Protein AF-A0A3P7IKA4-F1 (afdb_monomer_lite)

InterPro domains:
  IPR011598 Myc-type, basic helix-loop-helix (bHLH) domain [PF00010] (29-82)
  IPR011598 Myc-type, basic helix-loop-helix (bHLH) domain [PS50888] (28-81)
  IPR011598 Myc-type, basic helix-loop-helix (bHLH) domain [SM00353] (34-87)
  IPR036638 Helix-loop-helix DNA-binding domain superfamily [G3DSA:4.10.280.10] (20-116)
  IPR036638 Helix-loop-helix DNA-binding domain superfamily [SSF47459] (26-110)
  IPR052207 Max-like/E-box-binding transcription factors [PTHR15741] (5-231)

Foldseek 3Di:
DDDDDDDDDDDDDPPPPPPPPPDDPVVVVVVVVVVVVVVVVVVVVVVLVVLCVPQPPLCDPNDDDDPVSSVVSSVVVVVVVVVVVVVVVVVVVVVVVVVVVVVVVVVVVVVPPDPDDDDDPPPPPLLNVQVVVLLVVLLVVCVVPVVSVLVSQLCCCACRNPPHCNSVQADDPPDDPVSRVVSNVVSCVVRVDPVSSVVSNVVSVVVCVPPQVCVPPVVSSSVVSVVVSPDDDD

Secondary structure (DS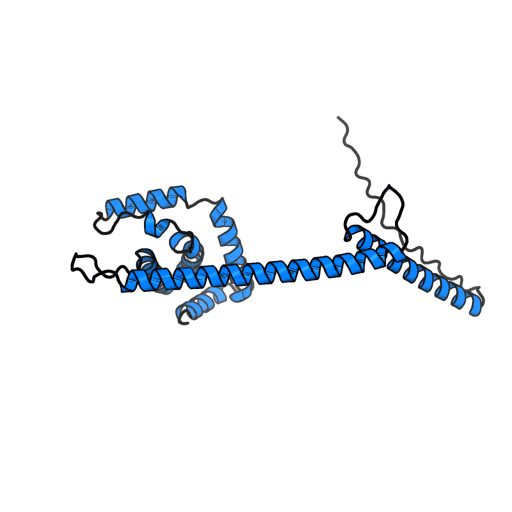SP, 8-state):
--PPP--PPPP---------TTS-HHHHHHHHHHHHHHHHHHHHHHHHHHHHHHSTT--TTSPPPPHHHHHHHHHHHHHHHHHHHHHHHHHHHHHHHHHHHHHHHHHHHHHTS------------HHHHHHHHHHHHHHHHHHH-HHHHHHHHHHHHHHTSTT--HHHHSPPTT--HHHHHHHHHHHHHHH--HHHHHHHHHHHHHHHHHHS-TTT-TTHHHHHHHHHHHSPP-

Radius of gyration: 33.09 Å; chains: 1; bounding box: 76×53×89 Å

Organism: Strongylus vulgaris (NCBI:txid40348)

pLDDT: mean 77.15, std 16.99, range [30.52, 97.75]

Sequence (234 aa):
MSAPSSVKPGRGGSRQVQADSTLHPEERKRILHLHAEQNRRSALKDGFDMLMDMIPDLHSGGVKPTNAVVLAKGAEHIRHLTALRDDQAAQRAALNEKIARLNQKISVLQSNLPSSSGTTSSKLEPRAALEAFYDRYTKESSRKDYRFWVMARLLRPIAVGENSSFAAMIAPEGSSREEVAASCSEWLNSHWRAAELRPLASTLLVHLATTAGVLTNPESLEEHVREQLNNPIA

Structure (mmCIF, N/CA/C/O backbone):
data_AF-A0A3P7IKA4-F1
#
_entry.id   AF-A0A3P7IKA4-F1
#
loop_
_atom_site.group_PDB
_atom_site.id
_atom_site.type_symbol
_atom_site.label_atom_id
_atom_site.label_alt_id
_atom_site.label_comp_id
_atom_site.label_asym_id
_atom_site.label_entity_id
_atom_site.label_seq_id
_atom_site.pdbx_PDB_ins_code
_atom_site.Cartn_x
_atom_site.Cartn_y
_atom_site.Cartn_z
_atom_site.occupancy
_atom_site.B_iso_or_equiv
_atom_site.auth_seq_id
_atom_site.auth_comp_id
_atom_site.auth_asym_id
_atom_site.auth_atom_id
_atom_site.pdbx_PDB_model_num
ATOM 1 N N . MET A 1 1 ? 46.967 15.462 9.005 1.00 40.59 1 MET A N 1
ATOM 2 C CA . MET A 1 1 ? 45.555 15.082 8.795 1.00 40.59 1 MET A CA 1
ATOM 3 C C . MET A 1 1 ? 45.097 15.818 7.552 1.00 40.59 1 MET A C 1
ATOM 5 O O . MET A 1 1 ? 44.912 17.024 7.6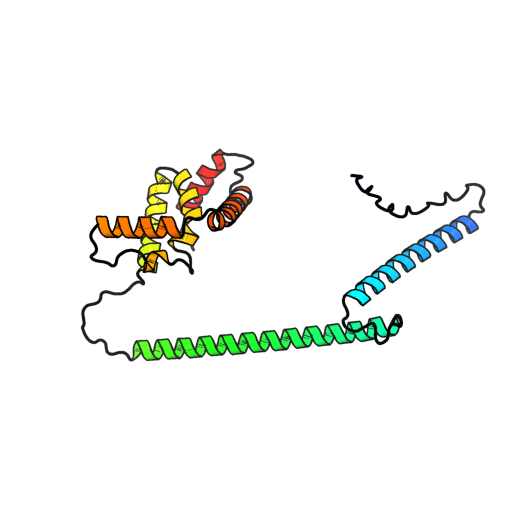13 1.00 40.59 1 MET A O 1
ATOM 9 N N . SER A 1 2 ? 45.070 15.126 6.416 1.00 39.19 2 SER A N 1
ATOM 10 C CA . SER A 1 2 ? 44.859 15.728 5.095 1.00 39.19 2 SER A CA 1
ATOM 11 C C . SER A 1 2 ? 43.567 15.177 4.500 1.00 39.19 2 SER A C 1
ATOM 13 O O . SER A 1 2 ? 43.375 13.963 4.473 1.00 39.19 2 SER A O 1
ATOM 15 N N . ALA A 1 3 ? 42.676 16.071 4.076 1.00 42.19 3 ALA A N 1
ATOM 16 C CA . ALA A 1 3 ? 41.410 15.742 3.428 1.00 42.19 3 ALA A CA 1
ATOM 17 C C . ALA A 1 3 ? 41.632 15.210 1.997 1.00 42.19 3 ALA A C 1
ATOM 19 O O . ALA A 1 3 ? 42.537 15.701 1.318 1.00 42.19 3 ALA A O 1
ATOM 20 N N . PRO A 1 4 ? 40.810 14.270 1.492 1.00 44.41 4 PRO A N 1
ATOM 21 C CA . PRO A 1 4 ? 40.832 13.914 0.085 1.00 44.41 4 PRO A CA 1
ATOM 22 C C . PRO A 1 4 ? 39.864 14.781 -0.728 1.00 44.41 4 PRO A C 1
ATOM 24 O O . PRO A 1 4 ? 38.739 15.081 -0.328 1.00 44.41 4 PRO A O 1
ATOM 27 N N . SER A 1 5 ? 40.364 15.174 -1.895 1.00 35.78 5 SER A N 1
ATOM 28 C CA . SER A 1 5 ? 39.733 16.024 -2.897 1.00 35.78 5 SER A CA 1
ATOM 29 C C . SER A 1 5 ? 38.622 15.282 -3.649 1.00 35.78 5 SER A C 1
ATOM 31 O O . SER A 1 5 ? 38.804 14.148 -4.091 1.00 35.78 5 SER A O 1
ATOM 33 N N . SER A 1 6 ? 37.470 15.935 -3.806 1.00 40.59 6 SER A N 1
ATOM 34 C CA . SER A 1 6 ? 36.344 15.459 -4.611 1.00 40.59 6 SER A CA 1
ATOM 35 C C . SER A 1 6 ? 36.609 15.763 -6.086 1.00 40.59 6 SER A C 1
ATOM 37 O O . SER A 1 6 ? 36.626 16.924 -6.489 1.00 40.59 6 SER A O 1
ATOM 39 N N . VAL A 1 7 ? 36.805 14.726 -6.903 1.00 43.06 7 VAL A N 1
ATOM 40 C CA . VAL A 1 7 ? 36.885 14.851 -8.364 1.00 43.06 7 VAL A CA 1
ATOM 41 C C . VAL A 1 7 ? 35.719 14.079 -8.975 1.00 43.06 7 VAL A C 1
ATOM 43 O O . VAL A 1 7 ? 35.716 12.852 -9.009 1.00 43.06 7 VAL A O 1
ATOM 46 N N . LYS A 1 8 ? 34.709 14.811 -9.455 1.00 49.16 8 LYS A N 1
ATOM 47 C CA . LYS A 1 8 ? 33.702 14.291 -10.391 1.00 49.16 8 LYS A CA 1
ATOM 48 C C . LYS A 1 8 ? 34.314 14.271 -11.797 1.00 49.16 8 LYS A C 1
ATOM 50 O O . LYS A 1 8 ? 34.808 15.319 -12.218 1.00 49.16 8 LYS A O 1
ATOM 55 N N . PRO A 1 9 ? 34.246 13.173 -12.569 1.00 41.34 9 PRO A N 1
ATOM 56 C CA . PRO A 1 9 ? 34.560 13.244 -13.983 1.00 41.34 9 PRO A CA 1
ATOM 57 C C . PRO A 1 9 ? 33.381 13.874 -14.730 1.00 41.34 9 PRO A C 1
ATOM 59 O O . PRO A 1 9 ? 32.213 13.537 -14.523 1.00 41.34 9 PRO A O 1
ATOM 62 N N . GLY A 1 10 ? 33.722 14.853 -15.563 1.00 35.84 10 GLY A N 1
ATOM 63 C CA . GLY A 1 10 ? 32.803 15.649 -16.355 1.00 35.84 10 GLY A CA 1
ATOM 64 C C . GLY A 1 10 ? 31.986 14.819 -17.339 1.00 35.84 10 GLY A C 1
ATOM 65 O O . GLY A 1 10 ? 32.474 13.905 -18.001 1.00 35.84 10 GLY A O 1
ATOM 66 N N . ARG A 1 11 ? 30.719 15.213 -17.436 1.00 44.91 11 ARG A N 1
ATOM 67 C CA . ARG A 1 11 ? 29.743 14.855 -18.463 1.00 44.91 11 ARG A CA 1
ATOM 68 C C . ARG A 1 11 ? 30.388 15.054 -19.840 1.00 44.91 11 ARG A C 1
ATOM 70 O O . ARG A 1 11 ? 30.768 16.175 -20.176 1.00 44.91 11 ARG A O 1
ATOM 77 N N . GLY A 1 12 ? 30.547 13.971 -20.600 1.00 35.91 12 GLY A N 1
ATOM 78 C CA . GLY A 1 12 ? 31.116 13.992 -21.945 1.00 35.91 12 GLY A CA 1
ATOM 79 C C . GLY A 1 12 ? 30.310 14.921 -22.844 1.00 35.91 12 GLY A C 1
ATOM 80 O O . GLY A 1 12 ? 29.196 14.596 -23.246 1.00 35.91 12 GLY A O 1
ATOM 81 N N . GLY A 1 13 ? 30.863 16.103 -23.109 1.00 34.69 13 GLY A N 1
ATOM 82 C CA . GLY A 1 13 ? 30.301 17.057 -24.045 1.00 34.69 13 GLY A CA 1
ATOM 83 C C . GLY A 1 13 ? 30.295 16.451 -25.440 1.00 34.69 13 GLY A C 1
ATOM 84 O O . GLY A 1 13 ? 31.342 16.068 -25.964 1.00 34.69 13 GLY A O 1
ATOM 85 N N . SER A 1 14 ? 29.112 16.381 -26.043 1.00 44.91 14 SER A N 1
ATOM 86 C CA . SER A 1 14 ? 28.950 16.211 -27.479 1.00 44.91 14 SER A CA 1
ATOM 87 C C . SER A 1 14 ? 29.757 17.314 -28.156 1.00 44.91 14 SER A C 1
ATOM 89 O O . SER A 1 14 ? 29.373 18.483 -28.139 1.00 44.91 14 SER A O 1
ATOM 91 N N . ARG A 1 15 ? 30.930 16.962 -28.687 1.00 45.91 15 ARG A N 1
ATOM 92 C CA . ARG A 1 15 ? 31.771 17.886 -29.441 1.00 45.91 15 ARG A CA 1
ATOM 93 C C . ARG A 1 15 ? 31.032 18.162 -30.745 1.00 45.91 15 ARG A C 1
ATOM 95 O O . ARG A 1 15 ? 31.135 17.401 -31.700 1.00 45.91 15 ARG A O 1
ATOM 102 N N . GLN A 1 16 ? 30.215 19.209 -30.731 1.00 50.72 16 GLN A N 1
ATOM 103 C CA . GLN A 1 16 ? 29.540 19.747 -31.898 1.00 50.72 16 GLN A CA 1
ATOM 104 C C . GLN A 1 16 ? 30.646 20.238 -32.835 1.00 50.72 16 GLN A C 1
ATOM 106 O O . GLN A 1 16 ? 31.196 21.323 -32.659 1.00 50.72 16 GLN A O 1
ATOM 111 N N . VAL A 1 17 ? 31.066 19.382 -33.766 1.00 55.50 17 VAL A N 1
ATOM 112 C CA . VAL A 1 17 ? 32.006 19.775 -34.810 1.00 55.50 17 VAL A CA 1
ATOM 113 C C . VAL A 1 17 ? 31.226 20.730 -35.700 1.00 55.50 17 VAL A C 1
ATOM 115 O O . VAL A 1 17 ? 30.349 20.310 -36.454 1.00 55.50 17 VAL A O 1
ATOM 118 N N . GLN A 1 18 ? 31.465 22.030 -35.526 1.00 52.00 18 GLN A N 1
ATOM 119 C CA . GLN A 1 18 ? 30.940 23.047 -36.424 1.00 52.00 18 GLN A CA 1
ATOM 120 C C . GLN A 1 18 ? 31.427 22.680 -37.824 1.00 52.00 18 GLN A C 1
ATOM 122 O O . GLN A 1 18 ? 32.628 22.640 -38.081 1.00 52.00 18 GLN A O 1
ATOM 127 N N . ALA A 1 19 ? 30.489 22.309 -38.695 1.00 51.03 19 ALA A N 1
ATOM 128 C CA . ALA A 1 19 ? 30.794 21.974 -40.071 1.00 51.03 19 ALA A CA 1
ATOM 129 C C . ALA A 1 19 ? 31.312 23.244 -40.746 1.00 51.03 19 ALA A C 1
ATOM 131 O O . ALA A 1 19 ? 30.533 24.152 -41.045 1.00 51.03 19 ALA A O 1
ATOM 132 N N . ASP A 1 20 ? 32.626 23.283 -40.934 1.00 52.34 20 ASP A N 1
ATOM 133 C CA . ASP A 1 20 ? 33.373 24.350 -41.581 1.00 52.34 20 ASP A CA 1
ATOM 134 C C . ASP A 1 20 ? 32.617 24.821 -42.837 1.00 52.34 20 ASP A C 1
ATOM 136 O O . ASP A 1 20 ? 32.213 24.017 -43.688 1.00 52.34 20 ASP A O 1
ATOM 140 N N . SER A 1 21 ? 32.301 26.115 -42.913 1.00 57.00 21 SER A N 1
ATOM 141 C CA . SER A 1 21 ? 31.466 26.720 -43.970 1.00 57.00 21 SER A CA 1
ATOM 142 C C . SER A 1 21 ? 32.112 26.662 -45.363 1.00 57.00 21 SER A C 1
ATOM 144 O O . SER A 1 21 ? 31.509 27.085 -46.343 1.00 57.00 21 SER A O 1
ATOM 146 N N . THR A 1 22 ? 33.311 26.090 -45.451 1.00 61.69 22 THR A N 1
ATOM 147 C CA . THR A 1 22 ? 34.106 25.854 -46.660 1.00 61.69 22 THR A CA 1
ATOM 148 C C . THR A 1 22 ? 33.847 24.490 -47.322 1.00 61.69 22 THR A C 1
ATOM 150 O O . THR A 1 22 ? 34.315 24.247 -48.432 1.00 61.69 22 THR A O 1
ATOM 153 N N . LEU A 1 23 ? 33.081 23.594 -46.683 1.00 61.12 23 LEU A N 1
ATOM 154 C CA . LEU A 1 23 ? 32.804 22.242 -47.189 1.00 61.12 23 LEU A CA 1
ATOM 155 C C . LEU A 1 23 ? 31.669 22.212 -48.227 1.00 61.12 23 LEU A C 1
ATOM 157 O O . LEU A 1 23 ? 30.597 22.784 -48.000 1.00 61.12 23 LEU A O 1
ATOM 161 N N . HIS A 1 24 ? 31.883 21.472 -49.325 1.00 74.12 24 HIS A N 1
ATOM 162 C CA . HIS A 1 24 ? 30.897 21.248 -50.390 1.00 74.12 24 HIS A CA 1
ATOM 163 C C . HIS A 1 24 ? 29.554 20.762 -49.792 1.00 74.12 24 HIS A C 1
ATOM 165 O O . HIS A 1 24 ? 29.569 19.885 -48.921 1.00 74.12 24 HIS A O 1
ATOM 171 N N . PRO A 1 25 ? 28.388 21.281 -50.233 1.00 76.31 25 PRO A N 1
ATOM 172 C CA . PRO A 1 25 ? 27.080 20.991 -49.627 1.00 76.31 25 PRO A CA 1
ATOM 173 C C . PRO A 1 25 ? 26.768 19.499 -49.434 1.00 76.31 25 PRO A C 1
ATOM 175 O O . PRO A 1 25 ? 26.158 19.110 -48.439 1.00 76.31 25 PRO A O 1
ATOM 178 N N . GLU A 1 26 ? 27.227 18.660 -50.360 1.00 80.38 26 GLU A N 1
ATOM 179 C CA . GLU A 1 26 ? 27.082 17.200 -50.302 1.00 80.38 26 GLU A CA 1
ATOM 180 C C . GLU A 1 26 ? 27.900 16.549 -49.170 1.00 80.38 26 GLU A C 1
ATOM 182 O O . GLU A 1 26 ? 27.391 15.673 -48.468 1.00 80.38 26 GLU A O 1
ATOM 187 N N . GLU A 1 27 ? 29.117 17.027 -48.895 1.00 82.88 27 GLU A N 1
ATOM 188 C CA . GLU A 1 27 ? 29.935 16.505 -47.789 1.00 82.88 27 GLU A CA 1
ATOM 189 C C . GLU A 1 27 ? 29.341 16.905 -46.430 1.00 82.88 27 GLU A C 1
ATOM 191 O O . GLU A 1 27 ? 29.304 16.108 -45.493 1.00 82.88 27 GLU A O 1
ATOM 196 N N . ARG A 1 28 ? 28.757 18.108 -46.333 1.00 82.62 28 ARG A N 1
ATOM 197 C CA . ARG A 1 28 ? 28.031 18.548 -45.130 1.00 82.62 28 ARG A CA 1
ATOM 198 C C . ARG A 1 28 ? 26.832 17.646 -44.827 1.00 82.62 28 ARG A C 1
ATOM 200 O O . ARG A 1 28 ? 26.653 17.241 -43.678 1.00 82.62 28 ARG A O 1
ATOM 207 N N . LYS A 1 29 ? 26.024 17.307 -45.840 1.00 87.62 29 LYS A N 1
ATOM 208 C CA . LYS A 1 29 ? 24.893 16.372 -45.685 1.00 87.62 29 LYS A CA 1
ATOM 209 C C . LYS A 1 29 ? 25.373 14.996 -45.227 1.00 87.62 29 LYS A C 1
ATOM 211 O O . LYS A 1 29 ? 24.789 14.426 -44.307 1.00 87.62 29 LYS A O 1
ATOM 216 N N . ARG A 1 30 ? 26.461 14.490 -45.817 1.00 91.31 30 ARG A N 1
ATOM 217 C CA . ARG A 1 30 ? 27.071 13.208 -45.445 1.00 91.31 30 ARG A CA 1
ATOM 218 C C . ARG A 1 30 ? 27.513 13.182 -43.979 1.00 91.31 30 ARG A C 1
ATOM 220 O O . ARG A 1 30 ? 27.188 12.230 -43.270 1.00 91.31 30 ARG A O 1
ATOM 227 N N . ILE A 1 31 ? 28.191 14.230 -43.507 1.00 88.88 31 ILE A N 1
ATOM 228 C CA . ILE A 1 31 ? 28.644 14.348 -42.110 1.00 88.88 31 ILE A CA 1
ATOM 229 C C . ILE A 1 31 ? 27.453 14.391 -41.145 1.00 88.88 31 ILE A C 1
ATOM 231 O O . ILE A 1 31 ? 27.448 13.675 -40.143 1.00 88.88 31 ILE A O 1
ATOM 235 N N . LEU A 1 32 ? 26.426 15.192 -41.447 1.00 91.94 32 LEU A N 1
ATOM 236 C CA . LEU A 1 32 ? 25.225 15.279 -40.611 1.00 91.94 32 LEU A CA 1
ATOM 237 C C . LEU A 1 32 ? 24.491 13.936 -40.528 1.00 91.94 32 LEU A C 1
ATOM 239 O O . LEU A 1 32 ? 24.102 13.522 -39.436 1.00 91.94 32 LEU A O 1
ATOM 243 N N . HIS A 1 33 ? 24.353 13.232 -41.655 1.00 93.25 33 HIS A N 1
ATOM 244 C CA . HIS A 1 33 ? 23.752 11.900 -41.688 1.00 93.25 33 HIS A CA 1
ATOM 245 C C . HIS A 1 33 ? 24.558 10.895 -40.852 1.00 93.25 33 HIS A C 1
ATOM 247 O O . HIS A 1 33 ? 23.987 10.136 -40.069 1.00 93.25 33 HIS A O 1
ATOM 253 N N . LEU A 1 34 ? 25.890 10.920 -40.954 1.00 95.38 34 LEU A N 1
ATOM 254 C CA . LEU A 1 34 ? 26.764 10.062 -40.154 1.00 95.38 34 LEU A CA 1
ATOM 255 C C . LEU A 1 34 ? 26.639 10.356 -38.652 1.00 95.38 34 LEU A C 1
ATOM 257 O O . LEU A 1 34 ? 26.561 9.426 -37.853 1.00 95.38 34 LEU A O 1
ATOM 261 N N . HIS A 1 35 ? 26.577 11.631 -38.261 1.00 94.12 35 HIS A N 1
ATOM 262 C CA . HIS A 1 35 ? 26.390 12.024 -36.865 1.00 94.12 35 HIS A CA 1
ATOM 263 C C . HIS A 1 35 ? 25.021 11.588 -36.324 1.00 94.12 35 HIS A C 1
ATOM 265 O O . HIS A 1 35 ? 24.931 11.066 -35.212 1.00 94.12 35 HIS A O 1
ATOM 271 N N . ALA A 1 36 ? 23.956 11.762 -37.112 1.00 95.88 36 ALA A N 1
ATOM 272 C CA . ALA A 1 36 ? 22.618 11.302 -36.751 1.00 95.88 36 ALA A CA 1
ATOM 273 C C . ALA A 1 36 ? 22.583 9.778 -36.543 1.00 95.88 36 ALA A C 1
ATOM 275 O O . ALA A 1 36 ? 22.059 9.304 -35.534 1.00 95.88 36 ALA A O 1
ATOM 276 N N . GLU A 1 37 ? 23.210 9.015 -37.441 1.00 97.00 37 GLU A N 1
ATOM 277 C CA . GLU A 1 37 ? 23.317 7.560 -37.316 1.00 97.00 37 GLU A CA 1
ATOM 278 C C . GLU A 1 37 ? 24.175 7.145 -36.112 1.00 97.00 37 GLU A C 1
ATOM 280 O O . GLU A 1 37 ? 23.813 6.216 -35.388 1.00 97.00 37 GLU A O 1
ATOM 285 N N . GLN A 1 38 ? 25.275 7.850 -35.835 1.00 96.25 38 GLN A N 1
ATOM 286 C CA . GLN A 1 38 ? 26.109 7.585 -34.662 1.00 96.25 38 GLN A CA 1
ATOM 287 C C . GLN A 1 38 ? 25.338 7.813 -33.356 1.00 96.25 38 GLN A C 1
ATOM 289 O O . GLN A 1 38 ? 25.410 6.982 -32.449 1.00 96.25 38 GLN A O 1
ATOM 294 N N . ASN A 1 39 ? 24.562 8.897 -33.266 1.00 96.06 39 ASN A N 1
ATOM 295 C CA . ASN A 1 39 ? 23.706 9.168 -32.113 1.00 96.06 39 ASN A CA 1
ATOM 296 C C . ASN A 1 39 ? 22.632 8.079 -31.945 1.00 96.06 39 ASN A C 1
ATOM 298 O O . ASN A 1 39 ? 22.448 7.552 -30.849 1.00 96.06 39 ASN A O 1
ATOM 302 N N . ARG A 1 40 ? 21.984 7.664 -33.044 1.00 97.69 40 ARG A N 1
ATOM 303 C CA . ARG A 1 40 ? 21.009 6.560 -33.041 1.00 97.69 40 ARG A CA 1
ATOM 304 C C . ARG A 1 40 ? 21.631 5.251 -32.541 1.00 97.69 40 ARG A C 1
ATOM 306 O O . ARG A 1 40 ? 21.021 4.548 -31.738 1.00 97.69 40 ARG A O 1
ATOM 313 N N . ARG A 1 41 ? 22.851 4.925 -32.985 1.00 97.06 41 ARG A N 1
ATOM 314 C CA . ARG A 1 41 ? 23.596 3.736 -32.535 1.00 97.06 41 ARG A CA 1
ATOM 315 C C . ARG A 1 41 ? 23.994 3.812 -31.064 1.00 97.06 41 ARG A C 1
ATOM 317 O O . ARG A 1 41 ? 23.935 2.789 -30.390 1.00 97.06 41 ARG A O 1
ATOM 324 N N . SER A 1 42 ? 24.365 4.994 -30.570 1.00 95.88 42 SER A N 1
ATOM 325 C CA . SER A 1 42 ? 24.653 5.202 -29.146 1.00 95.88 42 SER A CA 1
ATOM 326 C C . SER A 1 42 ? 23.413 4.947 -28.292 1.00 95.88 42 SER A C 1
ATOM 328 O O . SER A 1 42 ? 23.474 4.143 -27.373 1.00 95.88 42 SER A O 1
ATOM 330 N N . ALA A 1 43 ? 22.269 5.532 -28.659 1.00 95.94 43 ALA A N 1
ATOM 331 C CA . ALA A 1 43 ? 21.015 5.330 -27.935 1.00 95.94 43 ALA A CA 1
ATOM 332 C C . ALA A 1 43 ? 20.566 3.856 -27.925 1.00 95.94 43 ALA A C 1
ATOM 334 O O . ALA A 1 43 ? 20.079 3.358 -26.913 1.00 95.94 43 ALA A O 1
ATOM 335 N N . LEU A 1 44 ? 20.758 3.132 -29.037 1.00 95.50 44 LEU A N 1
ATOM 336 C CA . LEU A 1 44 ? 20.507 1.689 -29.079 1.00 95.50 44 LEU A CA 1
ATOM 337 C C . LEU A 1 44 ? 21.423 0.924 -28.125 1.00 95.50 44 LEU A C 1
ATOM 339 O O . LEU A 1 44 ? 20.947 0.042 -27.419 1.00 95.50 44 LEU A O 1
ATOM 343 N N . LYS A 1 45 ? 22.718 1.252 -28.100 1.00 94.81 45 LYS A N 1
ATOM 344 C CA . LYS A 1 45 ? 23.674 0.618 -27.191 1.00 94.81 45 LYS A CA 1
ATOM 345 C C . LYS A 1 45 ? 23.276 0.833 -25.731 1.00 94.81 45 LYS A C 1
ATOM 347 O O . LYS A 1 45 ? 23.215 -0.146 -24.998 1.00 94.81 45 LYS A O 1
ATOM 352 N N . ASP A 1 46 ? 22.926 2.060 -25.355 1.00 94.75 46 ASP A N 1
ATOM 353 C CA . ASP A 1 46 ? 22.458 2.378 -24.002 1.00 94.75 46 ASP A CA 1
ATOM 354 C C . ASP A 1 46 ? 21.193 1.569 -23.654 1.00 94.75 46 ASP A C 1
ATOM 356 O O . ASP A 1 46 ? 21.070 1.022 -22.560 1.00 94.75 46 ASP A O 1
ATOM 360 N N . GLY A 1 47 ? 20.274 1.418 -24.616 1.00 95.06 47 GLY A N 1
ATOM 361 C CA . GLY A 1 47 ? 19.095 0.556 -24.492 1.00 95.06 47 GLY A CA 1
ATOM 362 C C . GLY A 1 47 ? 19.431 -0.915 -24.231 1.00 95.06 47 GLY A C 1
ATOM 363 O O . GLY A 1 47 ? 18.812 -1.548 -23.377 1.00 95.06 47 GLY A O 1
ATOM 364 N N . PHE A 1 48 ? 20.424 -1.458 -24.938 1.00 93.44 48 PHE A N 1
ATOM 365 C CA . PHE A 1 48 ? 20.912 -2.818 -24.709 1.00 93.44 48 PHE A CA 1
ATOM 366 C C . PHE A 1 48 ? 21.605 -2.957 -23.352 1.00 93.44 48 PHE A C 1
ATOM 368 O O . PHE A 1 48 ? 21.359 -3.945 -22.669 1.00 93.44 48 PHE A O 1
ATOM 375 N N . ASP A 1 49 ? 22.415 -1.981 -22.938 1.00 91.38 49 ASP A N 1
ATOM 376 C CA . ASP A 1 49 ? 23.091 -1.997 -21.637 1.00 91.38 49 ASP A CA 1
ATOM 377 C C . ASP A 1 49 ? 22.070 -2.012 -20.482 1.00 91.38 49 ASP A C 1
ATOM 379 O O . ASP A 1 49 ? 22.197 -2.824 -19.567 1.00 91.38 49 ASP A O 1
ATOM 383 N N . MET A 1 50 ? 20.990 -1.222 -20.574 1.00 92.31 50 MET A N 1
ATOM 384 C CA . MET A 1 50 ? 19.874 -1.278 -19.614 1.00 92.31 50 MET A CA 1
ATOM 385 C C . MET A 1 50 ? 19.149 -2.629 -19.632 1.00 92.31 50 MET A C 1
ATOM 387 O O . MET A 1 50 ? 18.808 -3.172 -18.584 1.00 92.31 50 MET A O 1
ATOM 391 N N . LEU A 1 51 ? 18.900 -3.190 -20.819 1.00 91.94 51 LEU A N 1
ATOM 392 C CA . LEU A 1 51 ? 18.245 -4.492 -20.941 1.00 91.94 51 LEU A CA 1
ATOM 393 C C . LEU A 1 51 ? 19.093 -5.612 -20.323 1.00 91.94 51 LEU A C 1
ATOM 395 O O . LEU A 1 51 ? 18.544 -6.509 -19.688 1.00 91.94 51 LEU A O 1
ATOM 399 N N . MET A 1 52 ? 20.417 -5.552 -20.477 1.00 90.38 52 MET A N 1
ATOM 400 C CA . MET A 1 52 ? 21.333 -6.525 -19.884 1.00 90.38 52 MET A CA 1
ATOM 401 C C . MET A 1 52 ? 21.357 -6.473 -18.351 1.00 90.38 52 MET A C 1
ATOM 403 O O . MET A 1 52 ? 21.555 -7.514 -17.736 1.00 90.38 52 MET A O 1
ATOM 407 N N . ASP A 1 53 ? 21.138 -5.300 -17.750 1.00 89.62 53 ASP A N 1
ATOM 408 C CA . ASP A 1 53 ? 21.062 -5.123 -16.291 1.00 89.62 53 ASP A CA 1
ATOM 409 C C . ASP A 1 53 ? 19.758 -5.689 -15.697 1.00 89.62 53 ASP A C 1
ATOM 411 O O . ASP A 1 53 ? 19.751 -6.263 -14.612 1.00 89.62 53 ASP A O 1
ATOM 415 N N . MET A 1 54 ? 18.646 -5.590 -16.436 1.00 90.75 54 MET A N 1
ATOM 416 C CA . MET A 1 54 ? 17.342 -6.100 -15.990 1.00 90.75 54 MET A CA 1
ATOM 417 C C . MET A 1 54 ? 17.194 -7.622 -16.112 1.00 90.75 54 MET A C 1
ATOM 419 O O . MET A 1 54 ? 16.349 -8.204 -15.432 1.00 90.75 54 MET A O 1
ATOM 423 N N . ILE A 1 55 ? 17.948 -8.273 -17.005 1.00 89.44 55 ILE A N 1
ATOM 424 C CA . ILE A 1 55 ? 17.828 -9.716 -17.239 1.00 89.44 55 ILE A CA 1
ATOM 425 C C . ILE A 1 55 ? 18.803 -10.474 -16.320 1.00 89.44 55 ILE A C 1
ATOM 427 O O . ILE A 1 55 ? 20.018 -10.323 -16.468 1.00 89.44 55 ILE A O 1
ATOM 431 N N . PRO A 1 56 ? 18.312 -11.349 -15.424 1.00 85.50 56 PRO A N 1
ATOM 432 C CA . PRO A 1 56 ? 19.178 -12.146 -14.560 1.00 85.50 56 PRO A CA 1
ATOM 433 C C . PRO A 1 56 ? 20.008 -13.166 -15.356 1.00 85.50 56 PRO A C 1
ATOM 435 O O . PRO A 1 56 ? 19.603 -13.634 -16.421 1.00 85.50 56 PRO A O 1
ATOM 438 N N . ASP A 1 57 ? 21.180 -13.518 -14.819 1.00 78.19 57 ASP A N 1
ATOM 439 C CA . ASP A 1 57 ? 22.071 -14.590 -15.303 1.00 78.19 57 ASP A CA 1
ATOM 440 C C . ASP A 1 57 ? 22.549 -14.475 -16.761 1.00 78.19 57 ASP A C 1
ATOM 442 O O . ASP A 1 57 ? 23.018 -15.438 -17.376 1.00 78.19 57 ASP A O 1
ATOM 446 N N . LEU A 1 58 ? 22.493 -13.270 -17.328 1.00 78.69 58 LEU A N 1
ATOM 447 C CA . LEU A 1 58 ? 22.850 -13.039 -18.724 1.00 78.69 58 LEU A CA 1
ATOM 448 C C . LEU A 1 58 ? 24.358 -13.203 -19.006 1.00 78.69 58 LEU A C 1
ATOM 450 O O . LEU A 1 58 ? 24.756 -13.562 -20.115 1.00 78.69 58 LEU A O 1
ATOM 454 N N . HIS A 1 59 ? 25.200 -12.985 -17.993 1.00 73.75 59 HIS A N 1
ATOM 455 C CA . HIS A 1 59 ? 26.656 -13.124 -18.066 1.00 73.75 59 HIS A CA 1
ATOM 456 C C . HIS A 1 59 ? 27.098 -14.534 -17.657 1.00 73.75 59 HIS A C 1
ATOM 458 O O . HIS A 1 59 ? 27.719 -14.745 -16.616 1.00 73.75 59 HIS A O 1
ATOM 464 N N . SER A 1 60 ? 26.791 -15.522 -18.494 1.00 62.88 60 SER A N 1
ATOM 465 C CA . SER A 1 60 ? 27.276 -16.889 -18.295 1.00 62.88 60 SER A CA 1
ATOM 466 C C . SER A 1 60 ? 28.766 -16.981 -18.663 1.00 62.88 60 SER A C 1
ATOM 468 O O . SER A 1 60 ? 29.122 -17.002 -19.839 1.00 62.88 60 SER A O 1
ATOM 470 N N . GLY A 1 61 ? 29.656 -17.012 -17.664 1.00 62.44 61 GLY A N 1
ATOM 471 C CA . GLY A 1 61 ? 31.087 -17.295 -17.866 1.00 62.44 61 GLY A CA 1
ATOM 472 C C . GLY A 1 61 ? 31.974 -16.102 -18.249 1.00 62.44 61 GLY A C 1
ATOM 473 O O . GLY A 1 61 ? 33.014 -16.295 -18.872 1.00 62.44 61 GLY A O 1
ATOM 474 N N . GLY A 1 62 ? 31.588 -14.869 -17.897 1.00 65.75 62 GLY A N 1
ATOM 475 C CA . GLY A 1 62 ? 32.442 -13.678 -18.064 1.00 65.75 62 GLY A CA 1
ATOM 476 C C . GLY A 1 62 ? 32.557 -13.138 -19.498 1.00 65.75 62 GLY A C 1
ATOM 477 O O . GLY A 1 62 ? 33.311 -12.195 -19.739 1.00 65.75 62 GLY A O 1
ATOM 478 N N . VAL A 1 63 ? 31.799 -13.694 -20.447 1.00 73.81 63 VAL A N 1
ATOM 479 C CA . VAL A 1 63 ? 31.741 -13.228 -21.840 1.00 73.81 63 VAL A CA 1
ATOM 480 C C . VAL A 1 63 ? 30.530 -12.317 -22.031 1.00 73.81 63 VAL A C 1
ATOM 482 O O . VAL A 1 63 ? 29.436 -12.617 -21.555 1.00 73.81 63 VAL A O 1
ATOM 485 N N . LYS A 1 64 ? 30.718 -11.196 -22.742 1.00 81.44 64 LYS A N 1
ATOM 486 C CA . LYS A 1 64 ? 29.614 -10.288 -23.079 1.00 81.44 64 LYS A CA 1
ATOM 487 C C . LYS A 1 64 ? 28.629 -10.990 -24.026 1.00 81.44 64 LYS A C 1
ATOM 489 O O . LYS A 1 64 ? 29.059 -11.454 -25.085 1.00 81.44 64 LYS A O 1
ATOM 494 N N . PRO A 1 65 ? 27.336 -11.064 -23.680 1.00 84.06 65 PRO A N 1
ATOM 495 C CA . PRO A 1 65 ? 26.330 -11.709 -24.514 1.00 84.06 65 PRO A CA 1
ATOM 496 C C . PRO A 1 65 ? 26.159 -10.953 -25.839 1.00 84.06 65 PRO A C 1
ATOM 498 O O . PRO A 1 65 ? 26.307 -9.733 -25.909 1.00 84.06 65 PRO A O 1
ATOM 501 N N . THR A 1 66 ? 25.841 -11.673 -26.916 1.00 89.94 66 THR A N 1
ATOM 502 C CA . THR A 1 66 ? 25.529 -11.042 -28.207 1.00 89.94 66 THR A CA 1
ATOM 503 C C . THR A 1 66 ? 24.133 -10.419 -28.169 1.00 89.94 66 THR A C 1
ATOM 505 O O . THR A 1 66 ? 23.252 -10.923 -27.475 1.00 89.94 66 THR A O 1
ATOM 508 N N . ASN A 1 67 ? 23.881 -9.374 -28.967 1.00 91.12 67 ASN A N 1
ATOM 509 C CA . ASN A 1 67 ? 22.567 -8.708 -29.017 1.00 91.12 67 ASN A CA 1
ATOM 510 C C . ASN A 1 67 ? 21.403 -9.691 -29.247 1.00 91.12 67 ASN A C 1
ATOM 512 O O . ASN A 1 67 ? 20.333 -9.527 -28.670 1.00 91.12 67 ASN A O 1
ATOM 516 N N . ALA A 1 68 ? 21.614 -10.737 -30.054 1.00 92.06 68 ALA A N 1
ATOM 517 C CA . ALA A 1 68 ? 20.610 -11.773 -30.290 1.00 92.06 68 ALA A CA 1
ATOM 518 C C . ALA A 1 68 ? 20.282 -12.572 -29.015 1.00 92.06 68 ALA A C 1
ATOM 520 O O . ALA A 1 68 ? 19.112 -12.830 -28.737 1.00 92.06 68 ALA A O 1
ATOM 521 N N . VAL A 1 69 ? 21.299 -12.918 -28.217 1.00 90.44 69 VAL A N 1
ATOM 522 C CA . VAL A 1 69 ? 21.122 -13.619 -26.936 1.00 90.44 69 VAL A CA 1
ATOM 523 C C . VAL A 1 69 ? 20.391 -12.733 -25.932 1.00 90.44 69 VAL A C 1
ATOM 525 O O . VAL A 1 69 ? 19.458 -13.210 -25.290 1.00 90.44 69 VAL A O 1
ATOM 528 N N . VAL A 1 70 ? 20.753 -11.447 -25.843 1.00 92.25 70 VAL A N 1
ATOM 529 C CA . VAL A 1 70 ? 20.078 -10.482 -24.956 1.00 92.25 70 VAL A CA 1
ATOM 530 C C . VAL A 1 70 ? 18.582 -10.411 -25.270 1.00 92.25 70 VAL A C 1
ATOM 532 O O . VAL A 1 70 ? 17.756 -10.531 -24.369 1.00 92.25 70 VAL A O 1
ATOM 535 N N . LEU A 1 71 ? 18.213 -10.288 -26.548 1.00 94.31 71 LEU A N 1
ATOM 536 C CA . LEU A 1 71 ? 16.806 -10.233 -26.958 1.00 94.31 71 LEU A CA 1
ATOM 537 C C . LEU A 1 71 ? 16.063 -11.546 -26.675 1.00 94.31 71 LEU A C 1
ATOM 539 O O . LEU A 1 71 ? 14.936 -11.519 -26.179 1.00 94.31 71 LEU A O 1
ATOM 543 N N . ALA A 1 72 ? 16.687 -12.695 -26.955 1.00 92.38 72 ALA A N 1
ATOM 544 C CA . ALA A 1 72 ? 16.086 -14.003 -26.703 1.00 92.38 72 ALA A CA 1
ATOM 545 C C . ALA A 1 72 ? 15.821 -14.229 -25.205 1.00 92.38 72 ALA A C 1
ATOM 547 O O . ALA A 1 72 ? 14.715 -14.623 -24.824 1.00 92.38 72 ALA A O 1
ATOM 548 N N . LYS A 1 73 ? 16.811 -13.919 -24.358 1.00 91.94 73 LYS A N 1
ATOM 549 C CA . LYS A 1 73 ? 16.702 -14.020 -22.899 1.00 91.94 73 LYS A CA 1
ATOM 550 C C . LYS A 1 73 ? 15.733 -12.995 -22.319 1.00 91.94 73 LYS A C 1
ATOM 552 O O . LYS A 1 73 ? 14.975 -13.338 -21.419 1.00 91.94 73 LYS A O 1
ATOM 557 N N . GLY A 1 74 ? 15.664 -11.791 -22.884 1.00 93.19 74 GLY A N 1
ATOM 558 C CA . GLY A 1 74 ? 14.659 -10.793 -22.512 1.00 93.19 74 GLY A CA 1
ATOM 559 C C . GLY A 1 74 ? 13.235 -11.286 -22.766 1.00 93.19 74 GLY A C 1
ATOM 560 O O . GLY A 1 74 ? 12.383 -11.210 -21.883 1.00 93.19 74 GLY A O 1
ATOM 561 N N . ALA A 1 75 ? 12.979 -11.877 -23.936 1.00 95.12 75 ALA A N 1
ATOM 562 C CA . ALA A 1 75 ? 11.671 -12.447 -24.250 1.00 95.12 75 ALA A CA 1
ATOM 563 C C . ALA A 1 75 ? 11.315 -13.640 -23.342 1.00 95.12 75 ALA A C 1
ATOM 565 O O . ALA A 1 75 ? 10.160 -13.792 -22.942 1.00 95.12 75 ALA A O 1
ATOM 566 N N . GLU A 1 76 ? 12.292 -14.487 -23.010 1.00 93.88 76 GLU A N 1
ATOM 567 C CA . GLU A 1 76 ? 12.127 -15.579 -22.043 1.00 93.88 76 GLU A CA 1
ATOM 568 C C . GLU A 1 76 ? 11.788 -15.050 -20.646 1.00 93.88 76 GLU A C 1
ATOM 570 O O . GLU A 1 76 ? 10.826 -15.515 -20.034 1.00 93.88 76 GLU A O 1
ATOM 575 N N . HIS A 1 77 ? 12.509 -14.030 -20.181 1.00 95.06 77 HIS A N 1
ATOM 576 C CA . HIS A 1 77 ? 12.285 -13.420 -18.878 1.00 95.06 77 HIS A CA 1
ATOM 577 C C . HIS A 1 77 ? 10.898 -12.771 -18.773 1.00 95.06 77 HIS A C 1
ATOM 579 O O . HIS A 1 77 ? 10.199 -12.989 -17.787 1.00 95.06 77 HIS A O 1
ATOM 585 N N . ILE A 1 78 ? 10.431 -12.072 -19.816 1.00 96.44 78 ILE A N 1
ATOM 586 C CA . ILE A 1 78 ? 9.064 -11.522 -19.863 1.00 96.44 78 ILE A CA 1
ATOM 587 C C . ILE A 1 78 ? 8.019 -12.636 -19.732 1.00 96.44 78 ILE A C 1
ATOM 589 O O . ILE A 1 78 ? 7.075 -12.505 -18.949 1.00 96.44 78 ILE A O 1
ATOM 593 N N . ARG A 1 79 ? 8.176 -13.748 -20.466 1.00 96.94 79 ARG A N 1
ATOM 594 C CA . ARG A 1 79 ? 7.257 -14.895 -20.360 1.00 96.94 79 ARG A CA 1
ATOM 595 C C . ARG A 1 79 ? 7.266 -15.489 -18.954 1.00 96.94 79 ARG A C 1
ATOM 597 O O . ARG A 1 79 ? 6.198 -15.773 -18.420 1.00 96.94 79 ARG A O 1
ATOM 604 N N . HIS A 1 80 ? 8.444 -15.625 -18.349 1.00 95.75 80 HIS A N 1
ATOM 605 C CA . HIS A 1 80 ? 8.583 -16.112 -16.980 1.00 95.75 80 HIS A CA 1
ATOM 606 C C . HIS A 1 80 ? 7.878 -15.196 -15.969 1.00 95.75 80 HIS A C 1
ATOM 608 O O . HIS A 1 80 ? 7.060 -15.674 -15.189 1.00 95.75 80 HIS A O 1
ATOM 614 N N . LEU A 1 81 ? 8.122 -13.883 -16.022 1.00 97.00 81 LEU A N 1
ATOM 615 C CA . LEU A 1 81 ? 7.468 -12.908 -15.143 1.00 97.00 81 LEU A CA 1
ATOM 616 C C . LEU A 1 81 ? 5.946 -12.892 -15.324 1.00 97.00 81 LEU A C 1
ATOM 618 O O . LEU A 1 81 ? 5.207 -12.788 -14.348 1.00 97.00 81 LEU A O 1
ATOM 622 N N . THR A 1 82 ? 5.472 -13.032 -16.563 1.00 97.44 82 THR A N 1
ATOM 623 C CA . THR A 1 82 ? 4.038 -13.107 -16.878 1.00 97.44 82 THR A CA 1
ATOM 624 C C . THR A 1 82 ? 3.402 -14.336 -16.225 1.00 97.44 82 THR A C 1
ATOM 626 O O . THR A 1 82 ? 2.389 -14.208 -15.540 1.00 97.44 82 THR A O 1
ATOM 629 N N . ALA A 1 83 ? 4.035 -15.506 -16.366 1.00 97.25 83 ALA A N 1
ATOM 630 C CA . ALA A 1 83 ? 3.576 -16.743 -15.740 1.00 97.25 83 ALA A CA 1
ATOM 631 C C . ALA A 1 83 ? 3.622 -16.670 -14.204 1.00 97.25 83 ALA A C 1
ATOM 633 O O . ALA A 1 83 ? 2.677 -17.090 -13.543 1.00 97.25 83 ALA A O 1
ATOM 634 N N . LEU A 1 84 ? 4.682 -16.088 -13.631 1.00 97.25 84 LEU A N 1
ATOM 635 C CA . LEU A 1 84 ? 4.806 -15.906 -12.184 1.00 97.25 84 LEU A CA 1
ATOM 636 C C . LEU A 1 84 ? 3.705 -14.992 -11.633 1.00 97.25 84 LEU A C 1
ATOM 638 O O . LEU A 1 84 ? 3.113 -15.291 -10.598 1.00 97.25 84 LEU A O 1
ATOM 642 N N . ARG A 1 85 ? 3.396 -13.896 -12.334 1.00 97.75 85 ARG A N 1
ATOM 643 C CA . ARG A 1 85 ? 2.275 -13.019 -11.980 1.00 97.75 85 ARG A CA 1
ATOM 644 C C . ARG A 1 85 ? 0.949 -13.785 -11.996 1.00 97.75 85 ARG A C 1
ATOM 646 O O . ARG A 1 85 ? 0.150 -13.605 -11.079 1.00 97.75 85 ARG A O 1
ATOM 653 N N . ASP A 1 86 ? 0.709 -14.619 -13.006 1.00 97.25 86 ASP A N 1
ATOM 654 C CA . ASP A 1 86 ? -0.525 -15.415 -13.093 1.00 97.25 86 ASP A CA 1
ATOM 655 C C . ASP A 1 86 ? -0.654 -16.426 -11.960 1.00 97.25 86 ASP A C 1
ATOM 657 O O . ASP A 1 86 ? -1.714 -16.517 -11.340 1.00 97.25 86 ASP A O 1
ATOM 661 N N . ASP A 1 87 ? 0.431 -17.127 -11.634 1.00 97.56 87 ASP A N 1
ATOM 662 C CA . ASP A 1 87 ? 0.457 -18.056 -10.506 1.00 97.56 87 ASP A CA 1
ATOM 663 C C . ASP A 1 87 ? 0.176 -17.331 -9.180 1.00 97.56 87 ASP A C 1
ATOM 665 O O . ASP A 1 87 ? -0.697 -17.733 -8.409 1.00 97.56 87 ASP A O 1
ATOM 669 N N . GLN A 1 88 ? 0.816 -16.180 -8.948 1.00 97.12 88 GLN A N 1
ATOM 670 C CA . GLN A 1 88 ? 0.551 -15.355 -7.767 1.00 97.12 88 GLN A CA 1
ATOM 671 C C . GLN A 1 88 ? -0.902 -14.861 -7.707 1.00 97.12 88 GLN A C 1
ATOM 673 O O . GLN A 1 88 ? -1.489 -14.801 -6.623 1.00 97.12 88 GLN A O 1
ATOM 678 N N . ALA A 1 89 ? -1.501 -14.502 -8.844 1.00 96.81 89 ALA A N 1
ATOM 679 C CA . ALA A 1 89 ? -2.903 -14.099 -8.908 1.00 96.81 89 ALA A CA 1
ATOM 680 C C . ALA A 1 89 ? -3.841 -15.270 -8.564 1.00 96.81 89 ALA A C 1
ATOM 682 O O . ALA A 1 89 ? -4.767 -15.098 -7.767 1.00 96.81 89 ALA A O 1
ATOM 683 N N . ALA A 1 90 ? -3.563 -16.467 -9.086 1.00 97.19 90 ALA A N 1
ATOM 684 C CA . ALA A 1 90 ? -4.310 -17.681 -8.771 1.00 97.19 90 ALA A CA 1
ATOM 685 C C . ALA A 1 90 ? -4.197 -18.055 -7.282 1.00 97.19 90 ALA A C 1
ATOM 687 O O . ALA A 1 90 ? -5.206 -18.341 -6.634 1.00 97.19 90 ALA A O 1
ATOM 688 N N . GLN A 1 91 ? -2.997 -17.970 -6.700 1.00 96.69 91 GLN A N 1
ATOM 689 C CA . GLN A 1 91 ? -2.778 -18.206 -5.270 1.00 96.69 91 GLN A CA 1
ATOM 690 C C . GLN A 1 91 ? -3.553 -17.211 -4.394 1.00 96.69 91 GLN A C 1
ATOM 692 O O . GLN A 1 91 ? -4.192 -17.612 -3.419 1.00 96.69 91 GLN A O 1
ATOM 697 N N . ARG A 1 92 ? -3.555 -15.918 -4.750 1.00 94.69 92 ARG A N 1
ATOM 698 C CA . ARG A 1 92 ? -4.348 -14.892 -4.047 1.00 94.69 92 ARG A CA 1
ATOM 699 C C . ARG A 1 92 ? -5.843 -15.195 -4.108 1.00 94.69 92 ARG A C 1
ATOM 701 O O . ARG A 1 92 ? -6.518 -15.101 -3.085 1.00 94.69 92 ARG A O 1
ATOM 708 N N . ALA A 1 93 ? -6.352 -15.588 -5.276 1.00 96.12 93 ALA A N 1
ATOM 709 C CA . ALA A 1 93 ? -7.752 -15.971 -5.437 1.00 96.12 93 ALA A CA 1
ATOM 710 C C . ALA A 1 93 ? -8.113 -17.182 -4.558 1.00 96.12 93 ALA A C 1
ATOM 712 O O . ALA A 1 93 ? -9.097 -17.131 -3.821 1.00 96.12 93 ALA A O 1
ATOM 713 N N . ALA A 1 94 ? -7.273 -18.221 -4.548 1.00 96.88 94 ALA A N 1
ATOM 714 C CA . ALA A 1 94 ? -7.474 -19.408 -3.718 1.00 96.88 94 ALA A CA 1
ATOM 715 C C . ALA A 1 94 ? -7.456 -19.092 -2.209 1.00 96.88 94 ALA A C 1
ATOM 717 O O . ALA A 1 94 ? -8.263 -19.627 -1.443 1.00 96.88 94 ALA A O 1
ATOM 718 N N . LEU A 1 95 ? -6.564 -18.201 -1.761 1.00 96.94 95 LEU A N 1
ATOM 719 C CA . LEU A 1 95 ? -6.524 -17.748 -0.367 1.00 96.94 95 LEU A CA 1
ATOM 720 C C . LEU A 1 95 ? -7.777 -16.951 0.014 1.00 96.94 95 LEU A C 1
ATOM 722 O O . LEU A 1 95 ? -8.348 -17.202 1.074 1.00 96.94 95 LEU A O 1
ATOM 726 N N . ASN A 1 96 ? -8.243 -16.052 -0.854 1.00 94.62 96 ASN A N 1
ATOM 727 C CA . ASN A 1 96 ? -9.485 -15.307 -0.634 1.00 94.62 96 ASN A CA 1
ATOM 728 C C . ASN A 1 96 ? -10.700 -16.236 -0.547 1.00 94.62 96 ASN A C 1
ATOM 730 O O . ASN A 1 96 ? -11.545 -16.072 0.332 1.00 94.62 96 ASN A O 1
ATOM 734 N N . GLU A 1 97 ? -10.765 -17.258 -1.399 1.00 96.06 97 GLU A N 1
ATOM 735 C CA . GLU A 1 97 ? -11.819 -18.269 -1.335 1.00 96.06 97 GLU A CA 1
ATOM 736 C C . GLU A 1 97 ? -11.765 -19.059 -0.015 1.00 96.06 97 GLU A C 1
ATOM 738 O O . GLU A 1 97 ? -12.795 -19.320 0.611 1.00 96.06 97 GLU A O 1
ATOM 743 N N . LYS A 1 98 ? -10.560 -19.390 0.471 1.00 95.06 98 LYS A N 1
ATOM 744 C CA . LYS A 1 98 ? -10.376 -20.034 1.780 1.00 95.06 98 LYS A CA 1
ATOM 745 C C . LYS A 1 98 ? -10.843 -19.134 2.928 1.00 95.06 98 LYS A C 1
ATOM 747 O O . LYS A 1 98 ? -11.503 -19.635 3.838 1.00 95.06 98 LYS A O 1
ATOM 752 N N . ILE A 1 99 ? -10.538 -17.835 2.885 1.00 91.12 99 ILE A N 1
ATOM 753 C CA . ILE A 1 99 ? -11.025 -16.849 3.865 1.00 91.12 99 ILE A CA 1
ATOM 754 C C . ILE A 1 99 ? -12.555 -16.803 3.845 1.00 91.12 99 ILE A C 1
ATOM 756 O O . ILE A 1 99 ? -13.179 -16.941 4.895 1.00 91.12 99 ILE A O 1
ATOM 760 N N . ALA A 1 100 ? -13.167 -16.698 2.662 1.00 90.62 100 ALA A N 1
ATOM 761 C CA . ALA A 1 100 ? -14.621 -16.685 2.516 1.00 90.62 100 ALA A CA 1
ATOM 762 C C . ALA A 1 100 ? -15.267 -17.957 3.093 1.00 90.62 100 ALA A C 1
ATOM 764 O O . ALA A 1 100 ? -16.216 -17.872 3.873 1.00 90.62 100 ALA A O 1
ATOM 765 N N . ARG A 1 101 ? -14.702 -19.136 2.796 1.00 93.38 101 ARG A N 1
ATOM 766 C CA . ARG A 1 101 ? -15.161 -20.416 3.359 1.00 93.38 101 ARG A CA 1
ATOM 767 C C . ARG A 1 101 ? -15.049 -20.467 4.882 1.00 93.38 101 ARG A C 1
ATOM 769 O O . ARG A 1 101 ? -15.944 -20.994 5.540 1.00 93.38 101 ARG A O 1
ATOM 776 N N . LEU A 1 102 ? -13.962 -19.955 5.459 1.00 91.69 102 LEU A N 1
ATOM 777 C CA . LEU A 1 102 ? -13.793 -19.905 6.914 1.00 91.69 102 LEU A CA 1
ATOM 778 C C . LEU A 1 102 ? -14.789 -18.940 7.562 1.00 91.69 102 LEU A C 1
ATOM 780 O O . LEU A 1 102 ? -15.435 -19.319 8.534 1.00 91.69 102 LEU A O 1
ATOM 784 N N . ASN A 1 103 ? -14.985 -17.753 6.988 1.00 88.06 103 ASN A N 1
ATOM 785 C CA . ASN A 1 103 ? -15.974 -16.786 7.466 1.00 88.06 103 ASN A CA 1
ATOM 786 C C . ASN A 1 103 ? -17.396 -17.353 7.415 1.00 88.06 103 ASN A C 1
ATOM 788 O O . ASN A 1 103 ? -18.153 -17.200 8.371 1.00 88.06 103 ASN A O 1
ATOM 792 N N . GLN A 1 104 ? -17.745 -18.083 6.351 1.00 87.56 104 GLN A N 1
ATOM 793 C CA . GLN A 1 104 ? -19.031 -18.772 6.266 1.00 87.56 104 GLN A CA 1
ATOM 794 C C . GLN A 1 104 ? -19.183 -19.820 7.377 1.00 87.56 104 GLN A C 1
ATOM 796 O O . GLN A 1 104 ? -20.220 -19.871 8.033 1.00 87.56 104 GLN A O 1
ATOM 801 N N . LYS A 1 105 ? -18.147 -20.629 7.641 1.00 85.25 105 LYS A N 1
ATOM 802 C CA . LYS A 1 105 ? -18.165 -21.596 8.751 1.00 85.25 105 LYS A CA 1
ATOM 803 C C . LYS A 1 105 ? -18.330 -20.913 10.107 1.00 85.25 105 LYS A C 1
ATOM 805 O O . LYS A 1 105 ? -19.111 -21.396 10.919 1.00 85.25 105 LYS A O 1
ATOM 810 N N . ILE A 1 106 ? -17.628 -19.804 10.344 1.00 83.25 106 ILE A N 1
ATOM 811 C CA . ILE A 1 106 ? -17.756 -19.011 11.574 1.00 83.25 106 ILE A CA 1
ATOM 812 C C . ILE A 1 106 ? -19.193 -18.511 11.727 1.00 83.25 106 ILE A C 1
ATOM 814 O O . ILE A 1 106 ? -19.789 -18.721 12.777 1.00 83.25 106 ILE A O 1
ATOM 818 N N . SER A 1 107 ? -19.773 -17.936 10.673 1.00 81.06 107 SER A N 1
ATOM 819 C CA . SER A 1 107 ? -21.156 -17.451 10.683 1.00 81.06 107 SER A CA 1
ATOM 820 C C . SER A 1 107 ? -22.158 -18.570 10.996 1.00 81.06 107 SER A C 1
ATOM 822 O O . SER A 1 107 ? -23.030 -18.402 11.848 1.00 81.06 107 SER A O 1
ATOM 824 N N . VAL A 1 108 ? -21.985 -19.753 10.394 1.00 81.31 108 VAL A N 1
ATOM 825 C CA . VAL A 1 108 ? -22.817 -20.929 10.693 1.00 81.31 108 VAL A CA 1
ATOM 826 C C . VAL A 1 108 ? -22.662 -21.352 12.153 1.00 81.31 108 VAL A C 1
ATOM 828 O O . VAL A 1 108 ? -23.668 -21.559 12.829 1.00 81.31 108 VAL A O 1
ATOM 831 N N . LEU A 1 109 ? -21.438 -21.452 12.674 1.00 78.31 109 LEU A N 1
ATOM 832 C CA . LEU A 1 109 ? -21.209 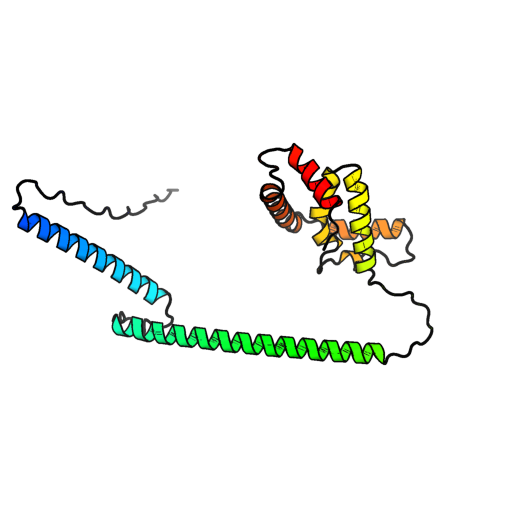-21.802 14.080 1.00 78.31 109 LEU A CA 1
ATOM 833 C C . LEU A 1 109 ? -21.852 -20.781 15.023 1.00 78.31 109 LEU A C 1
ATOM 835 O O . LEU A 1 109 ? -22.542 -21.180 15.955 1.00 78.31 109 LEU A O 1
ATOM 839 N N . GLN A 1 110 ? -21.701 -19.487 14.740 1.00 76.56 110 GLN A N 1
ATOM 840 C CA . GLN A 1 110 ? -22.322 -18.407 15.508 1.00 76.56 110 GLN A CA 1
ATOM 841 C C . GLN A 1 110 ? -23.854 -18.497 15.496 1.00 76.56 110 GLN A C 1
ATOM 843 O O . GLN A 1 110 ? -24.476 -18.287 16.531 1.00 76.56 110 GLN A O 1
ATOM 848 N N . SER A 1 111 ? -24.459 -18.871 14.364 1.00 75.88 111 SER A N 1
ATOM 849 C CA . SER A 1 111 ? -25.916 -19.050 14.254 1.00 75.88 111 SER A CA 1
ATOM 850 C C . SER A 1 111 ? -26.460 -20.292 14.974 1.00 75.88 111 SER A C 1
ATOM 852 O O . SER A 1 111 ? -27.639 -20.328 15.310 1.00 75.88 111 SER A O 1
ATOM 854 N N . ASN A 1 112 ? -25.617 -21.303 15.220 1.00 73.19 112 ASN A N 1
ATOM 855 C CA . ASN A 1 112 ? -25.994 -22.544 15.908 1.00 73.19 112 ASN A CA 1
ATOM 856 C C . ASN A 1 112 ? -25.700 -22.514 17.418 1.00 73.19 112 ASN A C 1
ATOM 858 O O . ASN A 1 112 ? -25.992 -23.485 18.118 1.00 73.19 112 ASN A O 1
ATOM 862 N N . LEU A 1 113 ? -25.113 -21.430 17.936 1.00 74.19 113 LEU A N 1
ATOM 863 C CA . LEU A 1 113 ? -24.964 -21.252 19.377 1.00 74.19 113 LEU A CA 1
ATOM 864 C C . LEU A 1 113 ? -26.356 -21.040 20.003 1.00 74.19 113 LEU A C 1
ATOM 866 O O . LEU A 1 113 ? -27.136 -20.234 19.492 1.00 74.19 113 LEU A O 1
ATOM 870 N N . PRO A 1 114 ? -26.699 -21.745 21.098 1.00 53.50 114 PRO A N 1
ATOM 871 C CA . PRO A 1 114 ? -27.999 -21.593 21.734 1.00 53.50 114 PRO A CA 1
ATOM 872 C C . PRO A 1 114 ? -28.182 -20.156 22.228 1.00 53.50 114 PRO A C 1
ATOM 874 O O . PRO A 1 114 ? -27.299 -19.601 22.883 1.00 53.50 114 PRO A O 1
ATOM 877 N N . SER A 1 115 ? -29.361 -19.576 21.983 1.00 47.44 115 SER A N 1
ATOM 878 C CA . SER A 1 115 ? -29.825 -18.355 22.651 1.00 47.44 115 SER A CA 1
ATOM 879 C C . SER A 1 115 ? -30.117 -18.652 24.129 1.00 47.44 115 SER A C 1
ATOM 881 O O . SER A 1 115 ? -31.260 -18.621 24.573 1.00 47.44 115 SER A O 1
ATOM 883 N N . SER A 1 116 ? -29.095 -19.021 24.900 1.00 38.56 116 SER A N 1
ATOM 884 C CA . SER A 1 116 ? -29.226 -19.238 26.335 1.00 38.56 116 SER A CA 1
ATOM 885 C C . SER A 1 116 ? -28.957 -17.930 27.057 1.00 38.56 116 SER A C 1
ATOM 887 O O . SER A 1 116 ? -27.822 -17.473 27.156 1.00 38.56 116 SER A O 1
ATOM 889 N N . SER A 1 117 ? -30.051 -17.365 27.560 1.00 44.38 117 SER A N 1
ATOM 890 C CA . SER A 1 117 ? -30.141 -16.372 28.624 1.00 44.38 117 SER A CA 1
ATOM 891 C C . SER A 1 117 ? -29.004 -16.491 29.649 1.00 44.38 117 SER A C 1
ATOM 893 O O . SER A 1 117 ? -29.060 -17.279 30.589 1.00 44.38 117 SER A O 1
ATOM 895 N N . GLY A 1 118 ? -27.990 -15.657 29.470 1.00 40.88 118 GLY A N 1
ATOM 896 C CA . GLY A 1 118 ? -26.971 -15.318 30.446 1.00 40.88 118 GLY A CA 1
ATOM 897 C C . GLY A 1 118 ? -26.557 -13.898 30.112 1.00 40.88 118 GLY A C 1
ATOM 898 O O . GLY A 1 118 ? -26.030 -13.644 29.036 1.00 40.88 118 GLY A O 1
ATOM 899 N N . THR A 1 119 ? -26.918 -12.965 30.982 1.00 45.31 119 THR A N 1
ATOM 900 C CA . THR A 1 119 ? -26.736 -11.520 30.848 1.00 45.31 119 THR A CA 1
ATOM 901 C C . THR A 1 119 ? -25.388 -11.130 30.235 1.00 45.31 119 THR A C 1
ATOM 903 O O . THR A 1 119 ? -24.406 -10.990 30.952 1.00 45.31 119 THR A O 1
ATOM 906 N N . THR A 1 120 ? -25.337 -10.874 28.931 1.00 37.91 120 THR A N 1
ATOM 907 C CA . THR A 1 120 ? -24.492 -9.815 28.381 1.00 37.91 120 THR A CA 1
ATOM 908 C C . THR A 1 120 ? -25.247 -9.161 27.235 1.00 37.91 120 THR A C 1
ATOM 910 O O . THR A 1 120 ? -25.688 -9.803 26.286 1.00 37.91 120 THR A O 1
ATOM 913 N N . SER A 1 121 ? -25.456 -7.861 27.414 1.00 39.94 121 SER A N 1
ATOM 914 C CA . SER A 1 121 ? -25.813 -6.891 26.392 1.00 39.94 121 SER A CA 1
ATOM 915 C C . SER A 1 121 ? -25.166 -7.227 25.048 1.00 39.94 121 SER A C 1
ATOM 917 O O . SER A 1 121 ? -24.015 -7.659 24.996 1.00 39.94 121 SER A O 1
ATOM 919 N N . SER A 1 122 ? -25.905 -6.975 23.972 1.00 37.16 122 SER A N 1
ATOM 920 C CA . SER A 1 122 ? -25.381 -6.672 22.645 1.00 37.16 122 SER A CA 1
ATOM 921 C C . SER A 1 122 ? -23.987 -6.028 22.701 1.00 37.16 122 SER A C 1
ATOM 923 O O . SER A 1 122 ? -23.869 -4.809 22.834 1.00 37.16 122 SER A O 1
ATOM 925 N N . LYS A 1 123 ? -22.920 -6.826 22.572 1.00 43.44 123 LYS A N 1
ATOM 926 C CA . LYS A 1 123 ? -21.596 -6.306 22.235 1.00 43.44 123 LYS A CA 1
ATOM 927 C C . LYS A 1 123 ? -21.648 -5.871 20.775 1.00 43.44 123 LYS A C 1
ATOM 929 O O . LYS A 1 123 ? -21.221 -6.579 19.871 1.00 43.44 123 LYS A O 1
ATOM 934 N N . LEU A 1 124 ? -22.145 -4.658 20.556 1.00 45.81 124 LEU A N 1
ATOM 935 C CA . LEU A 1 124 ? -21.363 -3.736 19.748 1.00 45.81 124 LEU A CA 1
ATOM 936 C C . LEU A 1 124 ? -19.951 -3.824 20.335 1.00 45.81 124 LEU A C 1
ATOM 938 O O . LEU A 1 124 ? -19.783 -3.541 21.520 1.00 45.81 124 LEU A O 1
ATOM 942 N N . GLU A 1 125 ? -18.998 -4.369 19.576 1.00 57.09 125 GLU A N 1
ATOM 943 C CA . GLU A 1 125 ? -17.589 -4.453 19.972 1.00 57.09 125 GLU A CA 1
ATOM 944 C C . GLU A 1 125 ? -17.221 -3.172 20.745 1.00 57.09 125 GLU A C 1
ATOM 946 O O . GLU A 1 125 ? -17.528 -2.091 20.238 1.00 57.09 125 GLU A O 1
ATOM 951 N N . PRO A 1 126 ? -16.613 -3.227 21.946 1.00 65.12 126 PRO A N 1
ATOM 952 C CA . PRO A 1 126 ? -16.231 -2.031 22.716 1.00 65.12 126 PRO A CA 1
ATOM 953 C C . PRO A 1 126 ? -15.530 -0.963 21.858 1.00 65.12 126 PRO A C 1
ATOM 955 O O . PRO A 1 126 ? -15.686 0.239 22.059 1.00 65.12 126 PRO A O 1
ATOM 958 N N . ARG A 1 127 ? -14.842 -1.420 20.809 1.00 70.06 127 ARG A N 1
ATOM 959 C CA . ARG A 1 127 ? -14.297 -0.631 19.708 1.00 70.06 127 ARG A CA 1
ATOM 960 C C . ARG A 1 127 ? -15.332 0.167 18.900 1.00 70.06 127 ARG A C 1
ATOM 962 O O . ARG A 1 127 ? -15.112 1.348 18.679 1.00 70.06 127 ARG A O 1
ATOM 969 N N . ALA A 1 128 ? -16.423 -0.439 18.441 1.00 73.69 128 ALA A N 1
ATOM 970 C CA . ALA A 1 128 ? -17.479 0.237 17.683 1.00 73.69 128 ALA A CA 1
ATOM 971 C C . ALA A 1 128 ? -18.217 1.279 18.541 1.00 73.69 128 ALA A C 1
ATOM 973 O O . ALA A 1 128 ? -18.536 2.368 18.066 1.00 73.69 128 ALA A O 1
ATOM 974 N N . ALA A 1 129 ? -18.439 0.976 19.825 1.00 74.81 129 ALA A N 1
ATOM 975 C CA . ALA A 1 129 ? -18.981 1.944 20.778 1.00 74.81 129 ALA A CA 1
ATOM 976 C C . ALA A 1 129 ? -18.016 3.126 20.991 1.00 74.81 129 ALA A C 1
ATOM 978 O O . ALA A 1 129 ? -18.437 4.286 20.983 1.00 74.81 129 ALA A O 1
ATOM 979 N N . LEU A 1 130 ? -16.714 2.843 21.106 1.00 80.56 130 LEU A N 1
ATOM 980 C CA . LEU A 1 130 ? -15.671 3.859 21.208 1.00 80.56 130 LEU A CA 1
ATOM 981 C C . LEU A 1 130 ? -15.530 4.690 19.928 1.00 80.56 130 LEU A C 1
ATOM 983 O O . LEU A 1 130 ? -15.343 5.898 20.017 1.00 80.56 130 LEU A O 1
ATOM 987 N N . GLU A 1 131 ? -15.665 4.079 18.752 1.00 81.88 131 GLU A N 1
ATOM 988 C CA . GLU A 1 131 ? -15.653 4.771 17.460 1.00 81.88 131 GLU A CA 1
ATOM 989 C C . GLU A 1 131 ? -16.827 5.740 17.341 1.00 81.88 131 GLU A C 1
ATOM 991 O O . GLU A 1 131 ? -16.630 6.923 17.060 1.00 81.88 131 GLU A O 1
ATOM 996 N N . ALA A 1 132 ? -18.035 5.281 17.672 1.00 81.50 132 ALA A N 1
ATOM 997 C CA . ALA A 1 132 ? -19.219 6.130 17.692 1.00 81.50 132 ALA A CA 1
ATOM 998 C C . ALA A 1 132 ? -19.081 7.291 18.695 1.00 81.50 132 ALA A C 1
ATOM 1000 O O . ALA A 1 132 ? -19.460 8.428 18.390 1.00 81.50 132 ALA A O 1
ATOM 1001 N N . PHE A 1 133 ? -18.514 7.031 19.879 1.00 84.75 133 PHE A N 1
ATOM 1002 C CA . PHE A 1 133 ? -18.224 8.073 20.864 1.00 84.75 133 PHE A CA 1
ATOM 1003 C C . PHE A 1 133 ? -17.192 9.075 20.339 1.00 84.75 133 PHE A C 1
ATOM 1005 O O . PHE A 1 133 ? -17.417 10.283 20.424 1.00 84.75 133 PHE A O 1
ATOM 1012 N N . TYR A 1 134 ? -16.094 8.589 19.763 1.00 85.12 134 TYR A N 1
ATOM 1013 C CA . TYR A 1 134 ? -15.013 9.409 19.231 1.00 85.12 134 TYR A CA 1
ATOM 1014 C C . TYR A 1 134 ? -15.501 10.334 18.116 1.00 85.12 134 TYR A C 1
ATOM 1016 O O . TYR A 1 134 ? -15.220 11.536 18.136 1.00 85.12 134 TYR A O 1
ATOM 1024 N N . ASP A 1 135 ? -16.284 9.806 17.177 1.00 85.12 135 ASP A N 1
ATOM 1025 C CA . ASP A 1 135 ? -16.819 10.578 16.060 1.00 85.12 135 ASP A CA 1
ATOM 1026 C C . ASP A 1 135 ? -17.844 11.620 16.541 1.00 85.12 135 ASP A C 1
ATOM 1028 O O . ASP A 1 135 ? -17.818 12.772 16.095 1.00 85.12 135 ASP A O 1
ATOM 1032 N N . ARG A 1 136 ? -18.709 11.269 17.507 1.00 86.25 136 ARG A N 1
ATOM 1033 C CA . ARG A 1 136 ? -19.646 12.223 18.125 1.00 86.25 136 ARG A CA 1
ATOM 1034 C C . ARG A 1 136 ? -18.910 13.328 18.884 1.00 86.25 136 ARG A C 1
ATOM 1036 O O . ARG A 1 136 ? -19.228 14.504 18.702 1.00 86.25 136 ARG A O 1
ATOM 1043 N N . TYR A 1 137 ? -17.937 12.962 19.714 1.00 86.50 137 TYR A N 1
ATOM 1044 C CA . TYR A 1 137 ? -17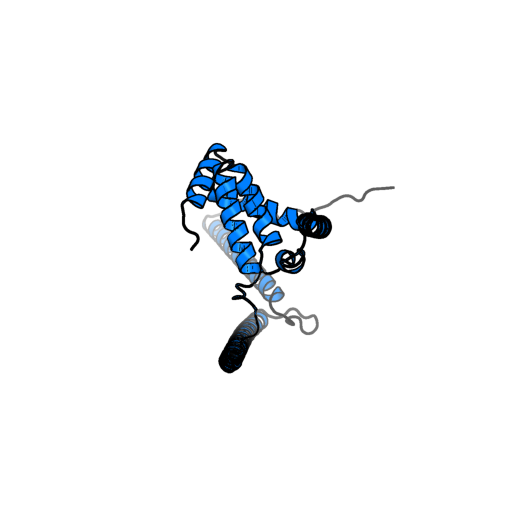.159 13.900 20.521 1.00 86.50 137 TYR A CA 1
ATOM 1045 C C . TYR A 1 137 ? -16.329 14.842 19.648 1.00 86.50 137 TYR A C 1
ATOM 1047 O O . TYR A 1 137 ? -16.275 16.046 19.910 1.00 86.50 137 TYR A O 1
ATOM 1055 N N . THR A 1 138 ? -15.754 14.314 18.565 1.00 87.00 138 THR A N 1
ATOM 1056 C CA . THR A 1 138 ? -15.044 15.108 17.562 1.00 87.00 138 THR A CA 1
ATOM 1057 C C . THR A 1 138 ? -15.982 16.107 16.906 1.00 87.00 138 THR A C 1
ATOM 1059 O O . THR A 1 138 ? -15.689 17.296 16.912 1.00 87.00 138 THR A O 1
ATOM 1062 N N . LYS A 1 139 ? -17.154 15.675 16.427 1.00 85.06 139 LYS A N 1
ATOM 1063 C CA . LYS A 1 139 ? -18.133 16.580 15.807 1.00 85.06 139 LYS A CA 1
ATOM 1064 C C . LYS A 1 139 ? -18.576 17.704 16.741 1.00 85.06 139 LYS A C 1
ATOM 1066 O O . LYS A 1 139 ? -18.638 18.855 16.317 1.00 85.06 139 LYS A O 1
ATOM 1071 N N . GLU A 1 140 ? -18.888 17.397 17.998 1.00 86.19 140 GLU A N 1
ATOM 1072 C CA . GLU A 1 140 ? -19.340 18.414 18.953 1.00 86.19 140 GLU A CA 1
ATOM 1073 C C . GLU A 1 140 ? -18.223 19.405 19.312 1.00 86.19 140 GLU A C 1
ATOM 1075 O O . GLU A 1 140 ? -18.445 20.617 19.318 1.00 86.19 140 GLU A O 1
ATOM 1080 N N . SER A 1 141 ? -17.016 18.902 19.576 1.00 86.19 141 SER A N 1
ATOM 1081 C CA . SER A 1 141 ? -15.868 19.731 19.955 1.00 86.19 141 SER A CA 1
ATOM 1082 C C . SER A 1 141 ? -15.363 20.579 18.784 1.00 86.19 141 SER A C 1
ATOM 1084 O O . SER A 1 141 ? -15.081 21.762 18.963 1.00 86.19 141 SER A O 1
ATOM 1086 N N . SER A 1 142 ? -15.347 20.030 17.565 1.00 87.75 142 SER A N 1
ATOM 1087 C CA . SER A 1 142 ? -14.944 20.746 16.348 1.00 87.75 142 SER A CA 1
ATOM 1088 C C . SER A 1 142 ? -15.913 21.853 15.925 1.00 87.75 142 SER A C 1
ATOM 1090 O O . SER A 1 142 ? -15.499 22.788 15.248 1.00 87.75 142 SER A O 1
ATOM 1092 N N . ARG A 1 143 ? -17.189 21.789 16.336 1.00 83.50 143 ARG A N 1
ATOM 1093 C CA . ARG A 1 143 ? -18.151 22.893 16.149 1.00 83.50 143 ARG A CA 1
ATOM 1094 C C . ARG A 1 143 ? -17.879 24.080 17.073 1.00 83.50 143 ARG A C 1
ATOM 1096 O O . ARG A 1 143 ? -18.243 25.198 16.727 1.00 83.50 143 ARG A O 1
ATOM 1103 N N . LYS A 1 144 ? -17.283 23.833 18.245 1.00 87.44 144 LYS A N 1
ATOM 1104 C CA . LYS A 1 144 ? -16.885 24.876 19.206 1.00 87.44 144 LYS A CA 1
ATOM 1105 C C . LYS A 1 144 ? -15.537 25.486 18.817 1.00 87.44 144 LYS A C 1
ATOM 1107 O O . LYS A 1 144 ? -15.370 26.695 18.915 1.00 87.44 144 LYS A O 1
ATOM 1112 N N . ASP A 1 145 ? -14.600 24.654 18.365 1.00 86.44 145 ASP A N 1
ATOM 1113 C CA . ASP A 1 145 ? -13.280 25.072 17.891 1.00 86.44 145 ASP A CA 1
ATOM 1114 C C . ASP A 1 145 ? -12.815 24.180 16.732 1.00 86.44 145 ASP A C 1
ATOM 1116 O O . ASP A 1 145 ? -12.504 23.002 16.924 1.00 86.44 145 ASP A O 1
ATOM 1120 N N . TYR A 1 146 ? -12.710 24.739 15.524 1.00 83.38 146 TYR A N 1
ATOM 1121 C CA . TYR A 1 146 ? -12.300 23.984 14.336 1.00 83.38 146 TYR A CA 1
ATOM 1122 C C . TYR A 1 146 ? -10.880 23.407 14.462 1.00 83.38 146 TYR A C 1
ATOM 1124 O O . TYR A 1 146 ? -10.579 22.373 13.866 1.00 83.38 146 TYR A O 1
ATOM 1132 N N . ARG A 1 147 ? -10.002 24.009 15.277 1.00 85.19 147 ARG A N 1
ATOM 1133 C CA . ARG A 1 147 ? -8.625 23.523 15.489 1.00 85.19 147 ARG A CA 1
ATOM 1134 C C . ARG A 1 147 ? -8.614 22.170 16.192 1.00 85.19 147 ARG A C 1
ATOM 1136 O O . ARG A 1 147 ? -7.716 21.361 15.955 1.00 85.19 147 ARG A O 1
ATOM 1143 N N . PHE A 1 148 ? -9.645 21.886 16.992 1.00 86.50 148 PHE A N 1
ATOM 1144 C CA . PHE A 1 148 ? -9.840 20.579 17.612 1.00 86.50 148 PHE A CA 1
ATOM 1145 C C . PHE A 1 148 ? -9.946 19.470 16.561 1.00 86.50 148 PHE A C 1
ATOM 1147 O O . PHE A 1 148 ? -9.417 18.379 16.764 1.00 86.50 148 PHE A O 1
ATOM 1154 N N . TRP A 1 149 ? -10.574 19.755 15.414 1.00 87.38 149 TRP A N 1
ATOM 1155 C CA . TRP A 1 149 ? -10.731 18.780 14.334 1.00 87.38 149 TRP A CA 1
ATOM 1156 C C . TRP A 1 149 ? -9.387 18.275 13.812 1.00 87.38 149 TRP A C 1
ATOM 1158 O O . TRP A 1 149 ? -9.230 17.080 13.586 1.00 87.38 149 TRP A O 1
ATOM 1168 N N . VAL A 1 150 ? -8.395 19.160 13.675 1.00 85.44 150 VAL A N 1
ATOM 1169 C CA . VAL A 1 150 ? -7.055 18.793 13.190 1.00 85.44 150 VAL A CA 1
ATOM 1170 C C . VAL A 1 150 ? -6.396 17.804 14.152 1.00 85.44 150 VAL A C 1
ATOM 1172 O O . VAL A 1 150 ? -5.861 16.780 13.726 1.00 85.44 150 VAL A O 1
ATOM 1175 N N . MET A 1 151 ? -6.491 18.070 15.457 1.00 84.50 151 MET A N 1
ATOM 1176 C CA . MET A 1 151 ? -5.943 17.184 16.484 1.00 84.50 151 MET A CA 1
ATOM 1177 C C . MET A 1 151 ? -6.702 15.853 16.552 1.00 84.50 151 MET A C 1
ATOM 1179 O O . MET A 1 151 ? -6.082 14.795 16.591 1.00 84.50 151 MET A O 1
ATOM 1183 N N . ALA A 1 152 ? -8.034 15.877 16.496 1.00 86.12 152 ALA A N 1
ATOM 1184 C CA . ALA A 1 152 ? -8.846 14.664 16.464 1.00 86.12 152 ALA A CA 1
ATOM 1185 C C . ALA A 1 152 ? -8.569 13.824 15.204 1.00 86.12 152 ALA A C 1
ATOM 1187 O O . ALA A 1 152 ? -8.422 12.606 15.255 1.00 86.12 152 ALA A O 1
ATOM 1188 N N . ARG A 1 153 ? -8.389 14.463 14.047 1.00 85.06 153 ARG A N 1
ATOM 1189 C CA . ARG A 1 153 ? -8.044 13.762 12.809 1.00 85.06 153 ARG A CA 1
ATOM 1190 C C . ARG A 1 153 ? -6.673 13.092 12.897 1.00 85.06 153 ARG A C 1
ATOM 1192 O O . ARG A 1 153 ? -6.534 11.964 12.429 1.00 85.06 153 ARG A O 1
ATOM 1199 N N . LEU A 1 154 ? -5.697 13.754 13.524 1.00 85.19 154 LEU A N 1
ATOM 1200 C CA . LEU A 1 154 ? -4.373 13.190 13.806 1.00 85.19 154 LEU A CA 1
ATOM 1201 C C . LEU A 1 154 ? -4.449 11.991 14.762 1.00 85.19 154 LEU A C 1
ATOM 1203 O O . LEU A 1 154 ? -3.727 11.012 14.593 1.00 85.19 154 LEU A O 1
ATOM 1207 N N . LEU A 1 155 ? -5.325 12.082 15.762 1.00 83.19 155 LEU A N 1
ATOM 1208 C CA . LEU A 1 155 ? -5.486 11.107 16.836 1.00 83.19 155 LEU A CA 1
ATOM 1209 C C . LEU A 1 155 ? -6.285 9.865 16.437 1.00 83.19 155 LEU A C 1
ATOM 1211 O O . LEU A 1 155 ? -6.056 8.792 16.998 1.00 83.19 155 LEU A O 1
ATOM 1215 N N . ARG A 1 156 ? -7.206 9.985 15.475 1.00 84.69 156 ARG A N 1
ATOM 1216 C CA . ARG A 1 156 ? -8.127 8.908 15.082 1.00 84.69 156 ARG A CA 1
ATOM 1217 C C . ARG A 1 156 ? -7.429 7.573 14.774 1.00 84.69 156 ARG A C 1
ATOM 1219 O O . ARG A 1 156 ? -7.892 6.563 15.298 1.00 84.69 156 ARG A O 1
ATOM 1226 N N . PRO A 1 157 ? -6.323 7.511 14.002 1.00 81.88 157 PRO A N 1
ATOM 1227 C CA . PRO A 1 157 ? -5.644 6.245 13.708 1.00 81.88 157 PRO A CA 1
ATOM 1228 C C . PRO A 1 157 ? -5.059 5.561 14.949 1.00 81.88 157 PRO A C 1
ATOM 1230 O O . PRO A 1 157 ? -4.973 4.339 14.989 1.00 81.88 157 PRO A O 1
ATOM 1233 N N . ILE A 1 158 ? -4.685 6.332 15.971 1.00 80.38 158 ILE A N 1
ATOM 1234 C CA . ILE A 1 158 ? -4.057 5.807 17.188 1.00 80.38 158 ILE A CA 1
ATOM 1235 C C . ILE A 1 158 ? -5.127 5.413 18.211 1.00 80.38 158 ILE A C 1
ATOM 1237 O O . ILE A 1 158 ? -5.009 4.373 18.849 1.00 80.38 158 ILE A O 1
ATOM 1241 N N . ALA A 1 159 ? -6.194 6.203 18.344 1.00 76.12 159 ALA A N 1
ATOM 1242 C CA . ALA A 1 159 ? -7.273 5.949 19.299 1.00 76.12 159 ALA A CA 1
ATOM 1243 C C . ALA A 1 159 ? -8.287 4.900 18.807 1.00 76.12 159 ALA A C 1
ATOM 1245 O O . ALA A 1 159 ? -8.828 4.142 19.602 1.00 76.12 159 ALA A O 1
ATOM 1246 N N . VAL A 1 160 ? -8.566 4.856 17.501 1.00 78.38 160 VAL A N 1
ATOM 1247 C CA . VAL A 1 160 ? -9.640 4.023 16.929 1.00 78.38 160 VAL A CA 1
ATOM 1248 C C . VAL A 1 160 ? -9.224 3.364 15.603 1.00 78.38 160 VAL A C 1
ATOM 1250 O O . VAL A 1 160 ? -10.039 2.750 14.928 1.00 78.38 160 VAL A O 1
ATOM 1253 N N . GLY A 1 161 ? -7.961 3.435 15.173 1.00 73.12 161 GLY A N 1
ATOM 1254 C CA . GLY A 1 161 ? -7.509 2.726 13.961 1.00 73.12 161 GLY A CA 1
ATOM 1255 C C . GLY A 1 161 ? -7.555 1.205 14.121 1.00 73.12 161 GLY A C 1
ATOM 1256 O O . GLY A 1 161 ? -7.627 0.711 15.243 1.00 73.12 161 GLY A O 1
ATOM 1257 N N . GLU A 1 162 ? -7.528 0.447 13.022 1.00 63.91 162 GLU A N 1
ATOM 1258 C CA . GLU A 1 162 ? -7.657 -1.028 13.029 1.00 63.91 162 GLU A CA 1
ATOM 1259 C C . GLU A 1 162 ? -6.640 -1.726 13.948 1.00 63.91 162 GLU A C 1
ATOM 1261 O O . GLU A 1 162 ? -6.973 -2.708 14.602 1.00 63.91 162 GLU A O 1
ATOM 1266 N N . ASN A 1 163 ? -5.440 -1.153 14.077 1.00 65.81 163 ASN A N 1
ATOM 1267 C CA . ASN A 1 163 ? -4.365 -1.663 14.933 1.00 65.81 163 ASN A CA 1
ATOM 1268 C C . ASN A 1 163 ? -4.334 -1.024 16.335 1.00 65.81 163 ASN A C 1
ATOM 1270 O O . ASN A 1 163 ? -3.362 -1.197 17.069 1.00 65.81 163 ASN A O 1
ATOM 1274 N N . SER A 1 164 ? -5.347 -0.235 16.705 1.00 72.25 164 SER A N 1
ATOM 1275 C CA . SER A 1 164 ? -5.373 0.457 17.994 1.00 72.25 164 SER A CA 1
ATOM 1276 C C . SER A 1 164 ? -5.663 -0.508 19.141 1.00 72.25 164 SER A C 1
ATOM 1278 O O . SER A 1 164 ? -6.707 -1.160 19.178 1.00 72.25 164 SER A O 1
ATOM 1280 N N . SER A 1 165 ? -4.762 -0.528 20.124 1.00 75.12 165 SER A N 1
ATOM 1281 C CA . SER A 1 165 ? -4.942 -1.228 21.398 1.00 75.12 165 SER A CA 1
ATOM 1282 C C . SER A 1 165 ? -5.808 -0.447 22.397 1.00 75.12 165 SER A C 1
ATOM 1284 O O . SER A 1 165 ? -6.128 -0.978 23.456 1.00 75.12 165 SER A O 1
ATOM 1286 N N . PHE A 1 166 ? -6.210 0.792 22.082 1.00 78.12 166 PHE A N 1
ATOM 1287 C CA . PHE A 1 166 ? -6.866 1.704 23.026 1.00 78.12 166 PHE A CA 1
ATOM 1288 C C . PHE A 1 166 ? -8.174 1.126 23.580 1.00 78.12 166 PHE A C 1
ATOM 1290 O O . PHE A 1 166 ? -8.323 0.997 24.790 1.00 78.12 166 PHE A O 1
ATOM 1297 N N . ALA A 1 167 ? -9.078 0.665 22.711 1.00 73.62 167 ALA A N 1
ATOM 1298 C CA . ALA A 1 167 ? -10.362 0.087 23.125 1.00 73.62 167 ALA A CA 1
ATOM 1299 C C . ALA A 1 167 ? -10.230 -1.170 24.005 1.00 73.62 167 ALA A C 1
ATOM 1301 O O . ALA A 1 167 ? -11.156 -1.500 24.738 1.00 73.62 167 ALA A O 1
ATOM 1302 N N . ALA A 1 168 ? -9.100 -1.878 23.915 1.00 70.06 168 ALA A N 1
ATOM 1303 C CA . ALA A 1 168 ? -8.837 -3.095 24.678 1.00 70.06 168 ALA A CA 1
ATOM 1304 C C . ALA A 1 168 ? -8.075 -2.838 25.992 1.00 70.06 168 ALA A C 1
ATOM 1306 O O . ALA A 1 168 ? -8.109 -3.682 26.881 1.00 70.06 168 ALA A O 1
ATOM 1307 N N . MET A 1 169 ? -7.372 -1.705 26.099 1.00 72.12 169 MET A N 1
ATOM 1308 C CA . MET A 1 169 ? -6.476 -1.378 27.219 1.00 72.12 169 MET A CA 1
ATOM 1309 C C . MET A 1 169 ? -7.088 -0.407 28.235 1.00 72.12 169 MET A C 1
ATOM 1311 O O . MET A 1 169 ? -6.562 -0.274 29.338 1.00 72.12 169 MET A O 1
ATOM 1315 N N . ILE A 1 170 ? -8.171 0.289 27.884 1.00 74.88 170 ILE A N 1
ATOM 1316 C CA . ILE A 1 170 ? -8.912 1.114 28.847 1.00 74.88 170 ILE A CA 1
ATOM 1317 C C . ILE A 1 170 ? -9.635 0.195 29.833 1.00 74.88 170 ILE A C 1
ATOM 1319 O O . ILE A 1 170 ? -10.140 -0.862 29.452 1.00 74.88 170 ILE A O 1
ATOM 1323 N N . ALA A 1 171 ? -9.672 0.610 31.102 1.00 64.06 171 ALA A N 1
ATOM 1324 C CA . ALA A 1 171 ? -10.325 -0.132 32.172 1.00 64.06 171 ALA A CA 1
ATOM 1325 C C . ALA A 1 171 ? -11.763 -0.566 31.782 1.00 64.06 171 ALA A C 1
ATOM 1327 O O . ALA A 1 171 ? -12.482 0.212 31.144 1.00 64.06 171 ALA A O 1
ATOM 1328 N N . PRO A 1 172 ? -12.176 -1.805 32.118 1.00 62.53 172 PRO A N 1
ATOM 1329 C CA . PRO A 1 172 ? -13.428 -2.394 31.648 1.00 62.53 172 PRO A CA 1
ATOM 1330 C C . PRO A 1 172 ? -14.668 -1.624 32.125 1.00 62.53 172 PRO A C 1
ATOM 1332 O O . PRO A 1 172 ? -14.637 -0.884 33.109 1.00 62.53 172 PRO A O 1
ATOM 1335 N N . GLU A 1 173 ? -15.792 -1.833 31.432 1.00 55.97 173 GLU A N 1
ATOM 1336 C CA . GLU A 1 173 ? -17.084 -1.259 31.824 1.00 55.97 173 GLU A CA 1
ATOM 1337 C C . GLU A 1 173 ? -17.417 -1.629 33.281 1.00 55.97 173 GLU A C 1
ATOM 1339 O O . GLU A 1 173 ? -17.499 -2.806 33.630 1.00 55.97 173 GLU A O 1
ATOM 1344 N N . GLY A 1 174 ? -17.583 -0.614 34.137 1.00 60.03 174 GLY A N 1
ATOM 1345 C CA . GLY A 1 174 ? -17.782 -0.771 35.585 1.00 60.03 174 GLY A CA 1
ATOM 1346 C C . GLY A 1 174 ? -16.644 -0.219 36.450 1.00 60.03 174 GLY A C 1
ATOM 1347 O O . GLY A 1 174 ? -16.827 -0.090 37.660 1.00 60.03 174 GLY A O 1
ATOM 1348 N N . SER A 1 175 ? -15.512 0.156 35.850 1.00 72.62 175 SER A N 1
ATOM 1349 C CA . SER A 1 175 ? -14.426 0.852 36.543 1.00 72.62 175 SER A CA 1
ATOM 1350 C C . SER A 1 175 ? -14.803 2.269 36.976 1.00 72.62 175 SER A C 1
ATOM 1352 O O . SER A 1 175 ? -15.597 2.960 36.328 1.00 72.62 175 SER A O 1
ATOM 1354 N N . SER A 1 176 ? -14.207 2.718 38.082 1.00 76.06 176 SER A N 1
ATOM 1355 C CA . SER A 1 176 ? -14.346 4.098 38.550 1.00 76.06 176 SER A CA 1
ATOM 1356 C C . SER A 1 176 ? -13.775 5.089 37.526 1.00 76.06 176 SER A C 1
ATOM 1358 O O . SER A 1 176 ? -12.932 4.753 36.688 1.00 76.06 176 SER A O 1
ATOM 1360 N N . ARG A 1 177 ? -14.224 6.348 37.577 1.00 77.94 177 ARG A N 1
ATOM 1361 C CA . ARG A 1 177 ? -13.725 7.403 36.678 1.00 77.94 177 ARG A CA 1
ATOM 1362 C C . ARG A 1 177 ? -12.209 7.571 36.815 1.00 77.94 177 ARG A C 1
ATOM 1364 O O . ARG A 1 177 ? -11.528 7.856 35.832 1.00 77.94 177 ARG A O 1
ATOM 1371 N N . GLU A 1 178 ? -11.700 7.393 38.025 1.00 81.69 178 GLU A N 1
ATOM 1372 C CA . GLU A 1 178 ? -10.290 7.467 38.379 1.00 81.69 178 GLU A CA 1
ATOM 1373 C C . GLU A 1 178 ? -9.483 6.342 37.713 1.00 81.69 178 GLU A C 1
ATOM 1375 O O . GLU A 1 178 ? -8.432 6.610 37.135 1.00 81.69 178 GLU A O 1
ATOM 1380 N N . GLU A 1 179 ? -9.993 5.108 37.708 1.00 76.88 179 GLU A N 1
ATOM 1381 C CA . GLU A 1 179 ? -9.368 3.958 37.032 1.00 76.88 179 GLU A CA 1
ATOM 1382 C C . GLU A 1 179 ? -9.350 4.112 35.508 1.00 76.88 179 GLU A C 1
ATOM 1384 O O . GLU A 1 179 ? -8.347 3.823 34.847 1.00 76.88 179 GLU A O 1
ATOM 1389 N N . VAL A 1 180 ? -10.443 4.617 34.931 1.00 80.19 180 VAL A N 1
ATOM 1390 C CA . VAL A 1 180 ? -10.503 4.920 33.496 1.00 80.19 180 VAL A CA 1
ATOM 1391 C C . VAL A 1 180 ? -9.487 6.013 33.149 1.00 80.19 180 VAL A C 1
ATOM 1393 O O . VAL A 1 180 ? -8.734 5.874 32.187 1.00 80.19 180 VAL A O 1
ATOM 1396 N N . ALA A 1 181 ? -9.387 7.071 33.957 1.00 81.81 181 ALA A N 1
ATOM 1397 C CA . ALA A 1 181 ? -8.409 8.137 33.740 1.00 81.81 181 ALA A CA 1
ATOM 1398 C C . ALA A 1 181 ? -6.956 7.645 33.885 1.00 81.81 181 ALA A C 1
ATOM 1400 O O . ALA A 1 181 ? -6.092 8.034 33.090 1.00 81.81 181 ALA A O 1
ATOM 1401 N N . ALA A 1 182 ? -6.686 6.776 34.863 1.00 82.75 182 ALA A N 1
ATOM 1402 C CA . ALA A 1 182 ? -5.372 6.180 35.081 1.00 82.75 182 ALA A CA 1
ATOM 1403 C C . ALA A 1 182 ? -4.952 5.286 33.902 1.00 82.75 182 ALA A C 1
ATOM 1405 O O . ALA A 1 182 ? -3.880 5.494 33.336 1.00 82.75 182 ALA A O 1
ATOM 1406 N N . SER A 1 183 ? -5.827 4.373 33.466 1.00 82.56 183 SER A N 1
ATOM 1407 C CA . SER A 1 183 ? -5.576 3.489 32.316 1.00 82.56 183 SER A CA 1
ATOM 1408 C C . SER A 1 183 ? -5.387 4.264 31.006 1.00 82.56 183 SER A C 1
ATOM 1410 O O . SER A 1 183 ? -4.460 3.982 30.245 1.00 82.56 183 SER A O 1
ATOM 1412 N N . CYS A 1 184 ? -6.183 5.315 30.769 1.00 82.25 184 CYS A N 1
ATOM 1413 C CA . CYS A 1 184 ? -5.982 6.218 29.631 1.00 82.25 184 CYS A CA 1
ATOM 1414 C C . CYS A 1 184 ? -4.607 6.898 29.673 1.00 82.25 184 CYS A C 1
ATOM 1416 O O . CYS A 1 184 ? -3.930 6.989 28.649 1.00 82.25 184 CYS A O 1
ATOM 1418 N N . SER A 1 185 ? -4.190 7.373 30.850 1.00 82.94 185 SER A N 1
ATOM 1419 C CA . SER A 1 185 ? -2.909 8.066 31.029 1.00 82.94 185 SER A CA 1
ATOM 1420 C C . SER A 1 185 ? -1.722 7.129 30.807 1.00 82.94 185 SER A C 1
ATOM 1422 O O . SER A 1 185 ? -0.747 7.500 30.156 1.00 82.94 185 SER A O 1
ATOM 1424 N N . GLU A 1 186 ? -1.806 5.898 31.304 1.00 84.25 186 GLU A N 1
ATOM 1425 C CA . GLU A 1 186 ? -0.776 4.876 31.116 1.00 84.25 186 GLU A CA 1
ATOM 1426 C C . GLU A 1 186 ? -0.648 4.446 29.650 1.00 84.25 186 GLU A C 1
ATOM 1428 O O . GLU A 1 186 ? 0.462 4.371 29.104 1.00 84.25 186 GLU A O 1
ATOM 1433 N N . TRP A 1 187 ? -1.784 4.251 28.975 1.00 85.06 187 TRP A N 1
ATOM 1434 C CA . TRP A 1 187 ? -1.803 3.960 27.548 1.00 85.06 187 TRP A CA 1
ATOM 1435 C C . TRP A 1 187 ? -1.189 5.104 26.736 1.00 85.06 187 TRP A C 1
ATOM 1437 O O . TRP A 1 187 ? -0.333 4.849 25.884 1.00 85.06 187 TRP A O 1
ATOM 1447 N N . LEU A 1 188 ? -1.565 6.353 27.041 1.00 83.19 188 LEU A N 1
ATOM 1448 C CA . LEU A 1 188 ? -1.028 7.545 26.388 1.00 83.19 188 LEU A CA 1
ATOM 1449 C C . LEU A 1 188 ? 0.493 7.613 26.559 1.00 83.19 188 LEU A C 1
ATOM 1451 O O . LEU A 1 188 ? 1.209 7.749 25.577 1.00 83.19 188 LEU A O 1
ATOM 1455 N N . ASN A 1 189 ? 1.011 7.437 27.774 1.00 82.25 189 ASN A N 1
ATOM 1456 C CA . ASN A 1 189 ? 2.455 7.483 28.026 1.00 82.25 189 ASN A CA 1
ATOM 1457 C C . ASN A 1 189 ? 3.244 6.425 27.234 1.00 82.25 189 ASN A C 1
ATOM 1459 O O . ASN A 1 189 ? 4.406 6.648 26.894 1.00 82.25 189 ASN A O 1
ATOM 1463 N N . SER A 1 190 ? 2.612 5.296 26.913 1.00 80.12 190 SER A N 1
ATOM 1464 C CA . SER A 1 190 ? 3.251 4.191 26.194 1.00 80.12 190 SER A CA 1
ATOM 1465 C C . SER A 1 190 ? 3.162 4.323 24.668 1.00 80.12 190 SER A C 1
ATOM 1467 O O . SER A 1 190 ? 4.123 3.996 23.970 1.00 80.12 190 SER A O 1
ATOM 1469 N N . HIS A 1 191 ? 2.039 4.830 24.149 1.00 75.69 191 HIS A N 1
ATOM 1470 C CA . HIS A 1 191 ? 1.729 4.855 22.710 1.00 75.69 191 HIS A CA 1
ATOM 1471 C C . HIS A 1 191 ? 1.838 6.261 22.087 1.00 75.69 191 HIS A C 1
ATOM 1473 O O . HIS A 1 191 ? 1.905 6.411 20.870 1.00 75.69 191 HIS A O 1
ATOM 1479 N N . TRP A 1 192 ? 1.933 7.323 22.893 1.00 76.25 192 TRP A N 1
ATOM 1480 C CA . TRP A 1 192 ? 2.090 8.707 22.428 1.00 76.25 192 TRP A CA 1
ATOM 1481 C C . TRP A 1 192 ? 3.554 9.058 22.130 1.00 76.25 192 TRP A C 1
ATOM 1483 O O . TRP A 1 192 ? 4.161 9.932 22.755 1.00 76.25 192 TRP A O 1
ATOM 1493 N N . ARG A 1 193 ? 4.166 8.352 21.174 1.00 80.88 193 ARG A N 1
ATOM 1494 C CA . ARG A 1 193 ? 5.589 8.527 20.839 1.00 80.88 193 ARG A CA 1
ATOM 1495 C C . ARG A 1 193 ? 5.771 9.409 19.609 1.00 80.88 193 ARG A C 1
ATOM 1497 O O . ARG A 1 193 ? 5.119 9.232 18.583 1.00 80.88 193 ARG A O 1
ATOM 1504 N N . ALA A 1 194 ? 6.759 10.305 19.655 1.00 79.00 194 ALA A N 1
ATOM 1505 C CA . ALA A 1 194 ? 7.090 11.181 18.525 1.00 79.00 194 ALA A CA 1
ATOM 1506 C C . ALA A 1 194 ? 7.404 10.412 17.224 1.00 79.00 194 ALA A C 1
ATOM 1508 O O . ALA A 1 194 ? 7.177 10.933 16.135 1.00 79.00 194 ALA A O 1
ATOM 1509 N N . ALA A 1 195 ? 7.916 9.181 17.327 1.00 76.75 195 ALA A N 1
ATOM 1510 C CA . ALA A 1 195 ? 8.190 8.322 16.176 1.00 76.75 195 ALA A CA 1
ATOM 1511 C C . ALA A 1 195 ? 6.915 7.915 15.411 1.00 76.75 195 ALA A C 1
ATOM 1513 O O . ALA A 1 195 ? 6.953 7.839 14.188 1.00 76.75 195 ALA A O 1
ATOM 1514 N N . GLU A 1 196 ? 5.797 7.717 16.111 1.00 73.00 196 GLU A N 1
ATOM 1515 C CA . GLU A 1 196 ? 4.505 7.333 15.525 1.00 73.00 196 GLU A CA 1
ATOM 1516 C C . GLU A 1 196 ? 3.698 8.559 15.076 1.00 73.00 196 GLU A C 1
ATOM 1518 O O . GLU A 1 196 ? 3.013 8.531 14.055 1.00 73.00 196 GLU A O 1
ATOM 1523 N N . LEU A 1 197 ? 3.844 9.680 15.789 1.00 78.44 197 LEU A N 1
ATOM 1524 C CA . LEU A 1 197 ? 3.128 10.920 15.487 1.00 78.44 197 LEU A CA 1
ATOM 1525 C C . LEU A 1 197 ? 3.673 11.662 14.266 1.00 78.44 197 LEU A C 1
ATOM 1527 O O . LEU A 1 197 ? 2.896 12.250 13.518 1.00 78.44 197 LEU A O 1
ATOM 1531 N N . ARG A 1 198 ? 4.995 11.658 14.041 1.00 82.06 198 ARG A N 1
ATOM 1532 C CA . ARG A 1 198 ? 5.614 12.402 12.925 1.00 82.06 198 ARG A CA 1
ATOM 1533 C C . ARG A 1 198 ? 5.083 11.971 11.547 1.00 82.06 198 ARG A C 1
ATOM 1535 O O . ARG A 1 198 ? 4.723 12.865 10.779 1.00 82.06 198 ARG A O 1
ATOM 1542 N N . PRO A 1 199 ? 4.982 10.666 11.214 1.00 82.94 199 PRO A N 1
ATOM 1543 C CA . PRO A 1 199 ? 4.399 10.228 9.945 1.00 82.94 199 PRO A CA 1
ATOM 1544 C C . PRO A 1 199 ? 2.934 10.644 9.784 1.00 82.94 199 PRO A C 1
ATOM 1546 O O . PRO A 1 199 ? 2.537 11.099 8.710 1.00 82.94 199 PRO A O 1
ATOM 1549 N N . LEU A 1 200 ? 2.137 10.544 10.852 1.00 82.50 200 LEU A N 1
ATOM 1550 C CA . LEU A 1 200 ? 0.722 10.921 10.833 1.00 82.50 200 LEU A CA 1
ATOM 1551 C C . LEU A 1 200 ? 0.543 12.431 10.649 1.00 82.50 200 LEU A C 1
ATOM 1553 O O . LEU A 1 200 ? -0.259 12.856 9.821 1.00 82.50 200 LEU A O 1
ATOM 1557 N N . ALA A 1 201 ? 1.339 13.242 11.350 1.00 83.25 201 ALA A N 1
ATOM 1558 C CA . ALA A 1 201 ? 1.330 14.694 11.214 1.00 83.25 201 ALA A CA 1
ATOM 1559 C C . ALA A 1 201 ? 1.758 15.127 9.809 1.00 83.25 201 ALA A C 1
ATOM 1561 O O . ALA A 1 201 ? 1.110 15.977 9.207 1.00 83.25 201 ALA A O 1
ATOM 1562 N N . SER A 1 202 ? 2.804 14.508 9.252 1.00 84.38 202 SER A N 1
ATOM 1563 C CA . SER A 1 202 ? 3.240 14.779 7.880 1.00 84.38 202 SER A CA 1
ATOM 1564 C C . SER A 1 202 ? 2.157 14.414 6.862 1.00 84.38 202 SER A C 1
ATOM 1566 O O . SER A 1 202 ? 1.855 15.223 5.988 1.00 84.38 202 SER A O 1
ATOM 1568 N N . THR A 1 203 ? 1.523 13.250 7.012 1.00 84.38 203 THR A N 1
ATOM 1569 C CA . THR A 1 203 ? 0.428 12.803 6.136 1.00 84.38 203 THR A CA 1
ATOM 1570 C C . THR A 1 203 ? -0.767 13.750 6.213 1.00 84.38 203 THR A C 1
ATOM 1572 O O . THR A 1 203 ? -1.313 14.147 5.185 1.00 84.38 203 THR A O 1
ATOM 1575 N N . LEU A 1 204 ? -1.146 14.167 7.424 1.00 83.75 204 LEU A N 1
ATOM 1576 C CA . LEU A 1 204 ? -2.233 15.115 7.637 1.00 83.75 204 LEU A CA 1
ATOM 1577 C C . LEU A 1 204 ? -1.915 16.482 7.023 1.00 83.75 204 LEU A C 1
ATOM 1579 O O . LEU A 1 204 ? -2.761 17.044 6.340 1.00 83.75 204 LEU A O 1
ATOM 1583 N N . LEU A 1 205 ? -0.702 17.005 7.211 1.00 82.94 205 LEU A N 1
ATOM 1584 C CA . LEU A 1 205 ? -0.288 18.279 6.619 1.00 82.94 205 LEU A CA 1
ATOM 1585 C C . LEU A 1 205 ? -0.297 18.229 5.090 1.00 82.94 205 LEU A C 1
ATOM 1587 O O . LEU A 1 205 ? -0.778 19.169 4.465 1.00 82.94 205 LEU A O 1
ATOM 1591 N N . VAL A 1 206 ? 0.171 17.133 4.486 1.00 84.31 206 VAL A N 1
ATOM 1592 C CA . VAL A 1 206 ? 0.094 16.927 3.030 1.00 84.31 206 VAL A CA 1
ATOM 1593 C C . VAL A 1 206 ? -1.363 16.887 2.570 1.00 84.31 206 VAL A C 1
ATOM 1595 O O . VAL A 1 206 ? -1.717 17.549 1.594 1.00 84.31 206 VAL A O 1
ATOM 1598 N N . HIS A 1 207 ? -2.229 16.172 3.291 1.00 82.25 207 HIS A N 1
ATOM 1599 C CA . HIS A 1 207 ? -3.658 16.136 2.993 1.00 82.25 207 HIS A CA 1
ATOM 1600 C C . HIS A 1 207 ? -4.279 17.536 3.072 1.00 82.25 207 HIS A C 1
ATOM 1602 O O . HIS A 1 207 ? -4.959 17.957 2.145 1.00 82.25 207 HIS A O 1
ATOM 1608 N N . LEU A 1 208 ? -4.023 18.300 4.135 1.00 80.94 208 LEU A N 1
ATOM 1609 C CA . LEU A 1 208 ? -4.575 19.650 4.300 1.00 80.94 208 LEU A CA 1
ATOM 1610 C C . LEU A 1 208 ? -4.033 20.638 3.265 1.00 80.94 208 LEU A C 1
ATOM 1612 O O . LEU A 1 208 ? -4.791 21.440 2.726 1.00 80.94 208 LEU A O 1
ATOM 1616 N N . ALA A 1 209 ? -2.745 20.552 2.936 1.00 78.44 209 ALA A N 1
ATOM 1617 C CA . ALA A 1 209 ? -2.135 21.379 1.902 1.00 78.44 209 ALA A CA 1
ATOM 1618 C C . ALA A 1 209 ? -2.750 21.127 0.516 1.00 78.44 209 ALA A C 1
ATOM 1620 O O . ALA A 1 209 ? -2.907 22.067 -0.257 1.00 78.44 209 ALA A O 1
ATOM 1621 N N . THR A 1 210 ? -3.110 19.876 0.213 1.00 79.44 210 THR A N 1
ATOM 1622 C CA . THR A 1 210 ? -3.654 19.477 -1.097 1.00 79.44 210 THR A CA 1
ATOM 1623 C C . THR A 1 210 ? -5.168 19.643 -1.212 1.00 79.44 210 THR A C 1
ATOM 1625 O O . THR A 1 210 ? -5.650 19.965 -2.292 1.00 79.44 210 THR A O 1
ATOM 1628 N N . THR A 1 211 ? -5.920 19.442 -0.127 1.00 76.19 211 THR A N 1
ATOM 1629 C CA . THR A 1 211 ? -7.397 19.427 -0.154 1.00 76.19 211 THR A CA 1
ATOM 1630 C C . THR A 1 211 ? -8.039 20.706 0.365 1.00 76.19 211 THR A C 1
ATOM 1632 O O . THR A 1 211 ? -9.072 21.114 -0.153 1.00 76.19 211 THR A O 1
ATOM 1635 N N . ALA A 1 212 ? -7.437 21.350 1.366 1.00 68.62 212 ALA A N 1
ATOM 1636 C CA . ALA A 1 212 ? -8.007 22.520 2.030 1.00 68.62 212 ALA A CA 1
ATOM 1637 C C . ALA A 1 212 ? -7.309 23.831 1.634 1.00 68.62 212 ALA A C 1
ATOM 1639 O O . ALA A 1 212 ? -7.685 24.888 2.127 1.00 68.62 212 ALA A O 1
ATOM 1640 N N . GLY A 1 213 ? -6.285 23.794 0.769 1.00 65.50 213 GLY A N 1
ATOM 164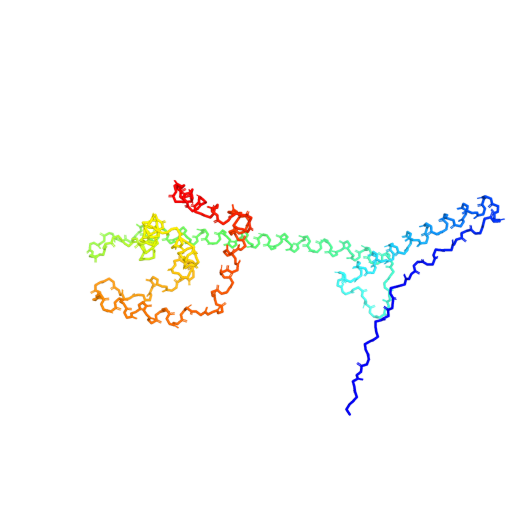1 C CA . GLY A 1 213 ? -5.601 25.001 0.283 1.00 65.50 213 GLY A CA 1
ATOM 1642 C C . GLY A 1 213 ? -4.939 25.835 1.389 1.00 65.50 213 GLY A C 1
ATOM 1643 O O . GLY A 1 213 ? -4.687 27.024 1.200 1.00 65.50 213 GLY A O 1
ATOM 1644 N N . VAL A 1 214 ? -4.640 25.220 2.539 1.00 67.50 214 VAL A N 1
ATOM 1645 C CA . VAL A 1 214 ? -4.201 25.912 3.770 1.00 67.50 214 VAL A CA 1
ATOM 1646 C C . VAL A 1 214 ? -2.908 26.707 3.574 1.00 67.50 214 VAL A C 1
ATOM 1648 O O . VAL A 1 214 ? -2.687 27.714 4.237 1.00 67.50 214 VAL A O 1
ATOM 1651 N N . LEU A 1 215 ? -2.047 26.275 2.647 1.00 63.53 215 LEU A N 1
ATOM 1652 C CA . LEU A 1 215 ? -0.798 26.975 2.326 1.00 63.53 215 LEU A CA 1
ATOM 1653 C C . LEU A 1 215 ? -1.017 28.260 1.512 1.00 63.53 215 LEU A C 1
ATOM 1655 O O . LEU A 1 215 ? -0.131 29.108 1.474 1.00 63.53 215 LEU A O 1
ATOM 1659 N N . THR A 1 216 ? -2.174 28.398 0.861 1.00 68.75 216 THR A N 1
ATOM 1660 C CA . THR A 1 216 ? -2.536 29.559 0.034 1.00 68.75 216 THR A CA 1
ATOM 1661 C C . THR A 1 216 ? -3.518 30.500 0.726 1.00 68.75 216 THR A C 1
ATOM 1663 O O . THR A 1 216 ? -3.414 31.708 0.538 1.00 68.75 216 THR A O 1
ATOM 1666 N N . ASN A 1 217 ? -4.436 29.977 1.547 1.00 71.94 217 ASN A N 1
ATOM 1667 C CA . ASN A 1 217 ? -5.341 30.778 2.366 1.00 71.94 217 ASN A CA 1
ATOM 1668 C C . ASN A 1 217 ? -5.539 30.108 3.743 1.00 71.94 217 ASN A C 1
ATOM 1670 O O . ASN A 1 217 ? -6.065 29.003 3.804 1.00 71.94 217 ASN A O 1
ATOM 1674 N N . PRO A 1 218 ? -5.143 30.732 4.862 1.00 67.75 218 PRO A N 1
ATOM 1675 C CA . PRO A 1 218 ? -5.326 30.145 6.190 1.00 67.75 218 PRO A CA 1
ATOM 1676 C C . PRO A 1 218 ? -6.800 29.984 6.598 1.00 67.75 218 PRO A C 1
ATOM 1678 O O . PRO A 1 218 ? -7.125 29.062 7.344 1.00 67.75 218 PRO A O 1
ATOM 1681 N N . GLU A 1 219 ? -7.693 30.854 6.111 1.00 70.94 219 GLU A N 1
ATOM 1682 C CA . GLU A 1 219 ? -9.118 30.844 6.482 1.00 70.94 219 GLU A CA 1
ATOM 1683 C C . GLU A 1 219 ? -9.912 29.721 5.796 1.00 70.94 219 GLU A C 1
ATOM 1685 O O . GLU A 1 219 ? -10.942 29.286 6.314 1.00 70.94 219 GLU A O 1
ATOM 1690 N N . SER A 1 220 ? -9.403 29.160 4.691 1.00 75.31 220 SER A N 1
ATOM 1691 C CA . SER A 1 220 ? -10.058 28.040 3.998 1.00 75.31 220 SER A CA 1
ATOM 1692 C C . SER A 1 220 ? -10.042 26.742 4.810 1.00 75.31 220 SER A C 1
ATOM 1694 O O . SER A 1 220 ? -10.842 25.843 4.554 1.00 75.31 220 SER A O 1
ATOM 1696 N N . LEU A 1 221 ? -9.173 26.635 5.824 1.00 75.88 221 LEU A N 1
ATOM 1697 C CA . LEU A 1 221 ? -9.168 25.500 6.746 1.00 75.88 221 LEU A CA 1
ATOM 1698 C C . LEU A 1 221 ? -10.465 25.429 7.560 1.00 75.88 221 LEU A C 1
ATOM 1700 O O . LEU A 1 221 ? -11.007 24.342 7.747 1.00 75.88 221 LEU A O 1
ATOM 1704 N N . GLU A 1 222 ? -10.960 26.565 8.050 1.00 78.94 222 GLU A N 1
ATOM 1705 C CA . GLU A 1 222 ? -12.183 26.602 8.854 1.00 78.94 222 GLU A CA 1
ATOM 1706 C C . GLU A 1 222 ? -13.408 26.229 8.009 1.00 78.94 222 GLU A C 1
ATOM 1708 O O . GLU A 1 222 ? -14.252 25.445 8.450 1.00 78.94 222 GLU A O 1
ATOM 1713 N N . GLU A 1 223 ? -13.474 26.732 6.776 1.00 77.56 223 GLU A N 1
ATOM 1714 C CA . GLU A 1 223 ? -14.528 26.398 5.815 1.00 77.56 223 GLU A CA 1
ATOM 1715 C C . GLU A 1 223 ? -14.503 24.909 5.444 1.00 77.56 223 GLU A C 1
ATOM 1717 O O . GLU A 1 223 ? -15.519 24.225 5.571 1.00 77.56 223 GLU A O 1
ATOM 1722 N N . HIS A 1 224 ? -13.323 24.364 5.133 1.00 78.19 224 HIS A N 1
ATOM 1723 C CA . HIS A 1 224 ? -13.147 22.939 4.852 1.00 78.19 224 HIS A CA 1
ATOM 1724 C C . HIS A 1 224 ? -13.577 22.055 6.032 1.00 78.19 224 HIS A C 1
ATOM 1726 O O . HIS A 1 224 ? -14.259 21.048 5.848 1.00 78.19 224 HIS A O 1
ATOM 1732 N N . VAL A 1 225 ? -13.220 22.423 7.268 1.00 80.69 225 VAL A N 1
ATOM 1733 C CA . VAL A 1 225 ? -13.652 21.679 8.463 1.00 80.69 225 VAL A CA 1
ATOM 1734 C C . VAL A 1 225 ? -15.174 21.721 8.610 1.00 80.69 225 VAL A C 1
ATOM 1736 O O . VAL A 1 225 ? -15.783 20.696 8.918 1.00 80.69 225 VAL A O 1
ATOM 1739 N N . ARG A 1 226 ? -15.814 22.867 8.353 1.00 78.62 226 ARG A N 1
ATOM 1740 C CA . ARG A 1 226 ? -17.280 22.991 8.399 1.00 78.62 226 ARG A CA 1
ATOM 1741 C C . ARG A 1 226 ? -17.967 22.126 7.341 1.00 78.62 226 ARG A C 1
ATOM 1743 O O . ARG A 1 226 ? -18.959 21.475 7.662 1.00 78.62 226 ARG A O 1
ATOM 1750 N N . GLU A 1 227 ? -17.426 22.046 6.128 1.00 78.56 227 GLU A N 1
ATOM 1751 C CA . GLU A 1 227 ? -17.921 21.136 5.085 1.00 78.56 227 GLU A CA 1
ATOM 1752 C C . GLU A 1 227 ? -17.777 19.662 5.490 1.00 78.56 227 GLU A C 1
ATOM 1754 O O . GLU A 1 227 ? -18.731 18.891 5.389 1.00 78.56 227 GLU A O 1
ATOM 1759 N N . GLN A 1 228 ? -16.620 19.272 6.031 1.00 76.69 228 GLN A N 1
ATOM 1760 C CA . GLN A 1 228 ? -16.368 17.903 6.501 1.00 76.69 228 GLN A CA 1
ATOM 1761 C C . GLN A 1 228 ? -17.260 17.502 7.688 1.00 76.69 228 GLN A C 1
ATOM 1763 O O . GLN A 1 228 ? -17.596 16.332 7.847 1.00 76.69 228 GLN A O 1
ATOM 1768 N N . LEU A 1 229 ? -17.664 18.459 8.527 1.00 74.19 229 LEU A N 1
ATOM 1769 C CA . LEU A 1 229 ? -18.601 18.224 9.630 1.00 74.19 229 LEU A CA 1
ATOM 1770 C C . LEU A 1 229 ? -20.061 18.098 9.166 1.00 74.19 229 LEU A C 1
ATOM 1772 O O . LEU A 1 229 ? -20.863 17.477 9.872 1.00 74.19 229 LEU A O 1
ATOM 1776 N N . ASN A 1 230 ? -20.398 18.695 8.019 1.00 70.25 230 ASN A N 1
ATOM 1777 C CA . ASN A 1 230 ? -21.740 18.690 7.436 1.00 70.25 230 ASN A CA 1
ATOM 1778 C C . ASN A 1 230 ? -21.966 17.526 6.463 1.00 70.25 230 ASN A C 1
ATOM 1780 O O . ASN A 1 230 ? -23.108 17.093 6.305 1.00 70.25 230 ASN A O 1
ATOM 1784 N N . ASN A 1 231 ? -20.908 16.984 5.857 1.00 59.00 231 ASN A N 1
ATOM 1785 C CA . ASN A 1 231 ? -21.013 15.780 5.044 1.00 59.00 231 ASN A CA 1
ATOM 1786 C C . ASN A 1 231 ? -21.164 14.533 5.937 1.00 59.00 231 ASN A C 1
ATOM 1788 O O . ASN A 1 231 ? -20.328 14.288 6.813 1.00 59.00 231 ASN A O 1
ATOM 1792 N N . PRO A 1 232 ? -22.219 13.718 5.746 1.00 41.78 232 PRO A N 1
ATOM 1793 C CA . PRO A 1 232 ? -22.281 12.408 6.369 1.00 41.78 232 PR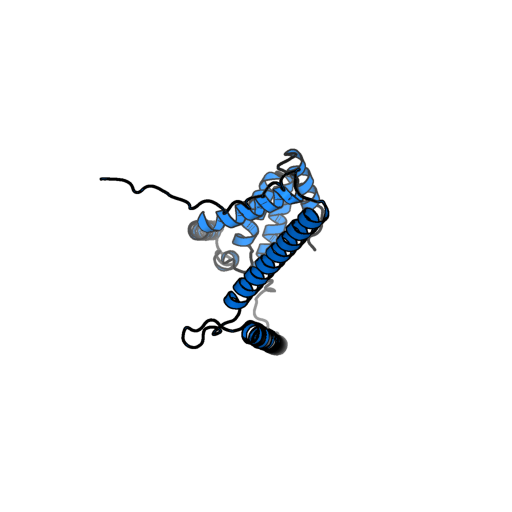O A CA 1
ATOM 1794 C C . PRO A 1 232 ? -21.133 11.562 5.809 1.00 41.78 232 PRO A C 1
ATOM 1796 O O . PRO A 1 232 ? -20.950 11.466 4.599 1.00 41.78 232 PRO A O 1
ATOM 1799 N N . ILE A 1 233 ? -20.337 10.997 6.715 1.00 41.72 233 ILE A N 1
ATOM 1800 C CA . ILE A 1 233 ? -19.290 10.024 6.402 1.00 41.72 233 ILE A CA 1
ATOM 1801 C C . ILE A 1 233 ? -19.970 8.879 5.637 1.00 41.72 233 ILE A C 1
ATOM 1803 O O . ILE A 1 233 ? -20.903 8.278 6.173 1.00 41.72 233 ILE A O 1
ATOM 1807 N N . ALA A 1 234 ? -19.562 8.659 4.385 1.00 30.52 234 ALA A N 1
ATOM 1808 C CA . ALA A 1 234 ? -19.904 7.466 3.614 1.00 30.52 234 ALA A CA 1
ATOM 1809 C C . ALA A 1 234 ? -19.132 6.253 4.144 1.00 30.52 234 ALA A C 1
ATOM 1811 O O . ALA A 1 234 ? -17.956 6.444 4.536 1.00 30.52 234 ALA A O 1
#